Protein AF-A0A9P7JY51-F1 (afdb_monomer_lite)

Secondary structure (DSSP, 8-state):
------------------------------------------------------SHHHHHHHHHHHHHHHHHTT-S-SS-SSPPPPPPHHHHHHHHHH--S---TTS----TTS-TTT-HHHHHHHHHHHHHHHHHHHTTSSTT----TTTS-HHHHHHHHHHHHHHHHHHHHHHHHHHT-SSHHHHHHHHHHHHHH--

Sequence (199 aa):
MPAMIERIADEIRGITSTCSHKPQARKHRGAVEEDTEPDYEDDLTPSPRRKHPGKWGTMNHLHDFFHKYLRDKRLLNSKNSTLPQSPSSQMVQAFNRDNESPPRLDNIAIDWNDSLRRSPWNIEAINLLVVDFQANIKTGSYASVIFDEDMMNLDDLRELCIDKLRRTHQAHRNHSKIEGFANPQERENATCEFASRSS

pLDDT: mean 74.62, std 21.69, range [32.72, 98.31]

Radius of gyration: 29.94 Å; chains: 1; bounding box: 88×74×58 Å

Foldseek 3Di:
DDDDDDDDDDDDDDDDDDDDDDDDDDDDDDDDDDDDDDDDDPPPDPDPPPPDPPPVQLVVLLLVVLLVLCVVLVQADDPDLDGRDADDPVQLVCCVPPVPNAADSVNGHAHLVDDCVPRPRNVRSLLNSLVVSLVCVVVCVRVSHDDDCVCSPSVNSSVSSNVSSVVSSVSSVLVVVLVPDPDPVSSVVSVVVVVVVVD

Organism: NCBI:txid1912936

Structure (mmCIF, N/CA/C/O backbone):
data_AF-A0A9P7JY51-F1
#
_entry.id   AF-A0A9P7JY51-F1
#
loop_
_atom_site.group_PDB
_atom_site.id
_atom_site.type_symbol
_atom_site.label_atom_id
_atom_site.label_alt_id
_atom_site.label_comp_id
_atom_site.label_asym_id
_atom_site.label_entity_id
_atom_site.label_seq_id
_atom_site.pdbx_PDB_ins_code
_atom_site.Cartn_x
_atom_site.Cartn_y
_atom_site.Cartn_z
_atom_site.occupancy
_atom_site.B_iso_or_equiv
_atom_site.auth_seq_id
_atom_site.auth_comp_id
_atom_site.auth_asym_id
_atom_site.auth_atom_id
_atom_site.pdbx_PDB_model_num
ATOM 1 N N . MET A 1 1 ? -51.181 -14.459 26.219 1.00 34.28 1 MET A N 1
ATOM 2 C CA . MET A 1 1 ? -49.720 -14.334 26.415 1.00 34.28 1 MET A CA 1
ATOM 3 C C . MET A 1 1 ? -49.222 -13.215 25.508 1.00 34.28 1 MET A C 1
ATOM 5 O O . MET A 1 1 ? -49.705 -13.156 24.385 1.00 34.28 1 MET A O 1
ATOM 9 N N . PRO A 1 2 ? -48.414 -12.276 26.016 1.00 44.94 2 PRO A N 1
ATOM 10 C CA . PRO A 1 2 ? -48.619 -10.844 25.790 1.00 44.94 2 PRO A CA 1
ATOM 11 C C . PRO A 1 2 ? -47.482 -10.124 25.037 1.00 44.94 2 PRO A C 1
ATOM 13 O O . PRO A 1 2 ? -46.348 -10.578 25.057 1.00 44.94 2 PRO A O 1
ATOM 16 N N . ALA A 1 3 ? -47.854 -8.968 24.464 1.00 42.66 3 ALA A N 1
ATOM 17 C CA . ALA A 1 3 ? -47.175 -7.660 24.471 1.00 42.66 3 ALA A CA 1
ATOM 18 C C . ALA A 1 3 ? -45.711 -7.522 23.995 1.00 42.66 3 ALA A C 1
ATOM 20 O O . ALA A 1 3 ? -44.803 -8.106 24.570 1.00 42.66 3 ALA A O 1
ATOM 21 N N . MET A 1 4 ? -45.458 -6.588 23.067 1.00 45.94 4 MET A N 1
ATOM 22 C CA . MET A 1 4 ? -45.071 -5.187 23.361 1.00 45.94 4 MET A CA 1
ATOM 23 C C . MET A 1 4 ? -44.726 -4.457 22.036 1.00 45.94 4 MET A C 1
ATOM 25 O O . MET A 1 4 ? -43.906 -4.952 21.276 1.00 45.94 4 MET A O 1
ATOM 29 N N . ILE A 1 5 ? -45.509 -3.441 21.626 1.00 50.03 5 ILE A N 1
ATOM 30 C CA . ILE A 1 5 ? -45.181 -1.987 21.699 1.00 50.03 5 ILE A CA 1
ATOM 31 C C . ILE A 1 5 ? -44.079 -1.623 20.674 1.00 50.03 5 ILE A C 1
ATOM 33 O O . ILE A 1 5 ? -42.930 -1.989 20.861 1.00 50.03 5 ILE A O 1
ATOM 37 N N . GLU A 1 6 ? -44.361 -1.116 19.466 1.00 44.44 6 GLU A N 1
ATOM 38 C CA . GLU A 1 6 ? -44.896 0.209 19.071 1.00 44.44 6 GLU A CA 1
ATOM 39 C C . GLU A 1 6 ? -44.071 1.415 19.581 1.00 44.44 6 GLU A C 1
ATOM 41 O O . GLU A 1 6 ? -43.835 1.531 20.776 1.00 44.44 6 GLU A O 1
ATOM 46 N N . ARG A 1 7 ? -43.759 2.367 18.676 1.00 44.19 7 ARG A N 1
ATOM 47 C CA . ARG A 1 7 ? -43.140 3.700 18.909 1.00 44.19 7 ARG A CA 1
ATOM 48 C C . ARG A 1 7 ? -41.611 3.641 19.100 1.00 44.19 7 ARG A C 1
ATOM 50 O O . ARG A 1 7 ? -41.105 2.820 19.840 1.00 44.19 7 ARG A O 1
ATOM 57 N N . ILE A 1 8 ? -40.784 4.460 18.451 1.00 44.94 8 ILE A N 1
ATOM 58 C CA . ILE A 1 8 ? -40.791 5.927 18.429 1.00 44.94 8 ILE A CA 1
ATOM 59 C C . ILE A 1 8 ? -40.068 6.395 17.150 1.00 44.94 8 ILE A C 1
ATOM 61 O O . ILE A 1 8 ? -38.899 6.083 16.941 1.00 44.94 8 ILE A O 1
ATOM 65 N N . ALA A 1 9 ? -40.760 7.171 16.322 1.00 43.84 9 ALA A N 1
ATOM 66 C CA . ALA A 1 9 ? -40.166 8.081 15.351 1.00 43.84 9 ALA A CA 1
ATOM 67 C C . ALA A 1 9 ? -40.822 9.439 15.615 1.00 43.84 9 ALA A C 1
ATOM 69 O O . ALA A 1 9 ? -41.968 9.619 15.228 1.00 43.84 9 ALA A O 1
ATOM 70 N N . ASP A 1 10 ? -40.153 10.288 16.403 1.00 40.12 10 ASP A N 1
ATOM 71 C CA . ASP A 1 10 ? -40.311 11.752 16.486 1.00 40.12 10 ASP A CA 1
ATOM 72 C C . ASP A 1 10 ? -39.612 12.280 17.754 1.00 40.12 10 ASP A C 1
ATOM 74 O O . ASP A 1 10 ? -40.204 12.359 18.824 1.00 40.12 10 ASP A O 1
ATOM 78 N N . GLU A 1 11 ? -38.338 12.645 17.626 1.00 42.19 11 GLU A N 1
ATOM 79 C CA . GLU A 1 11 ? -37.614 13.578 18.505 1.00 42.19 11 GLU A CA 1
ATOM 80 C C . GLU A 1 11 ? -36.307 13.870 17.749 1.00 42.19 11 GLU A C 1
ATOM 82 O O . GLU A 1 11 ? -35.491 12.984 17.543 1.00 42.19 11 GLU A O 1
ATOM 87 N N . ILE A 1 12 ? -36.092 15.019 17.115 1.00 46.06 12 ILE A N 1
ATOM 88 C CA . ILE A 1 12 ? -35.739 16.277 17.763 1.00 46.06 12 ILE A CA 1
ATOM 89 C C . ILE A 1 12 ? -36.092 17.399 16.778 1.00 46.06 12 ILE A C 1
ATOM 91 O O . ILE A 1 12 ? -35.472 17.559 15.725 1.00 46.06 12 ILE A O 1
ATOM 95 N N . ARG A 1 13 ? -37.082 18.213 17.145 1.00 43.44 13 ARG A N 1
ATOM 96 C CA . ARG A 1 13 ? -37.280 19.545 16.581 1.00 43.44 13 ARG A CA 1
ATOM 97 C C . ARG A 1 13 ? -37.103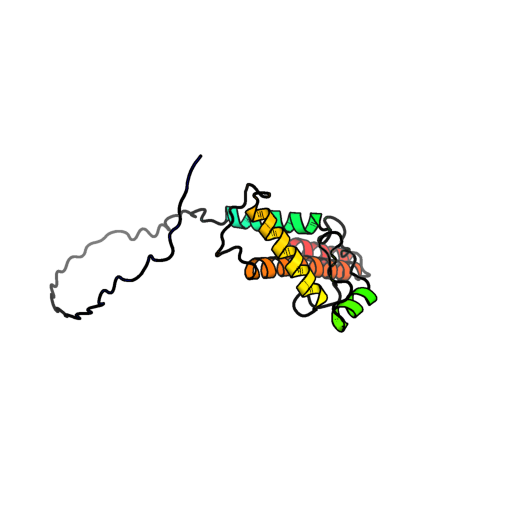 20.551 17.710 1.00 43.44 13 ARG A C 1
ATOM 99 O O . ARG A 1 13 ? -37.903 20.579 18.634 1.00 43.44 13 ARG A O 1
ATOM 106 N N . GLY A 1 14 ? -36.103 21.412 17.551 1.00 35.59 14 GLY A N 1
ATOM 107 C CA . GLY A 1 14 ? -36.098 22.757 18.116 1.00 35.59 14 GLY A CA 1
ATOM 108 C C . GLY A 1 14 ? -35.223 22.950 19.342 1.00 35.59 14 GLY A C 1
ATOM 109 O O . GLY A 1 14 ? -35.602 22.518 20.416 1.00 35.59 14 GLY A O 1
ATOM 110 N N . ILE A 1 15 ? -34.147 23.731 19.182 1.00 45.25 15 ILE A N 1
ATOM 111 C CA . ILE A 1 15 ? -33.974 24.986 19.931 1.00 45.25 15 ILE A CA 1
ATOM 112 C C . ILE A 1 15 ? -33.308 26.013 19.000 1.00 45.25 15 ILE A C 1
ATOM 114 O O . ILE A 1 15 ? -32.143 25.902 18.630 1.00 45.25 15 ILE A O 1
ATOM 118 N N . THR A 1 16 ? -34.076 27.023 18.610 1.00 42.97 16 THR A N 1
ATOM 119 C CA . THR A 1 16 ? -33.606 28.325 18.125 1.00 42.97 16 THR A CA 1
ATOM 120 C C . THR A 1 16 ? -32.986 29.114 19.281 1.00 42.97 16 THR A C 1
ATOM 122 O O . THR A 1 16 ? -33.645 29.227 20.312 1.00 42.97 16 THR A O 1
ATOM 125 N N . SER A 1 17 ? -31.815 29.746 19.125 1.00 43.12 17 SER A N 1
ATOM 126 C CA . SER A 1 17 ? -31.485 30.930 19.943 1.00 43.12 17 SER A CA 1
ATOM 127 C C . SER A 1 17 ? -30.364 31.801 19.354 1.00 43.12 17 SER A C 1
ATOM 129 O O . SER A 1 17 ? -29.189 31.457 19.359 1.00 43.12 17 SER A O 1
ATOM 131 N N . THR A 1 18 ? -30.803 32.935 18.813 1.00 38.41 18 THR A N 1
ATOM 132 C CA . THR A 1 18 ? -30.171 34.254 18.640 1.00 38.41 18 THR A CA 1
ATOM 133 C C . THR A 1 18 ? -28.6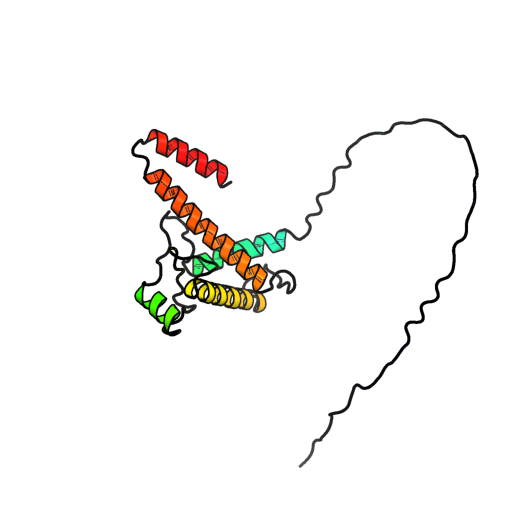95 34.459 19.039 1.00 38.41 18 THR A C 1
ATOM 135 O O . THR A 1 18 ? -28.373 34.588 20.220 1.00 38.41 18 THR A O 1
ATOM 138 N N . CYS A 1 19 ? -27.825 34.717 18.054 1.00 32.72 19 CYS A N 1
ATOM 139 C CA . CYS A 1 19 ? -26.582 35.469 18.261 1.00 32.72 19 CYS A CA 1
ATOM 140 C C . CYS A 1 19 ? -26.877 36.974 18.168 1.00 32.72 19 CYS A C 1
ATOM 142 O O . CYS A 1 19 ? -26.999 37.538 17.083 1.00 32.72 19 CYS A O 1
ATOM 144 N N . SER A 1 20 ? -27.004 37.619 19.326 1.00 36.41 20 SER A N 1
ATOM 145 C CA . SER A 1 20 ? -27.050 39.074 19.462 1.00 36.41 20 SER A CA 1
ATOM 146 C C . SER A 1 20 ? -25.628 39.581 19.720 1.00 36.41 20 SER A C 1
ATOM 148 O O . SER A 1 20 ? -25.120 39.479 20.835 1.00 36.41 20 SER A O 1
ATOM 150 N N . HIS A 1 21 ? -24.954 40.097 18.688 1.00 40.28 21 HIS A N 1
ATOM 151 C CA . HIS A 1 21 ? -23.692 40.822 18.845 1.00 40.28 21 HIS A CA 1
ATOM 152 C C . HIS A 1 21 ? -23.982 42.302 19.122 1.00 40.28 21 HIS A C 1
ATOM 154 O O . HIS A 1 21 ? -24.337 43.062 18.224 1.00 40.28 21 HIS A O 1
ATOM 160 N N . LYS A 1 22 ? -23.786 42.724 20.375 1.00 41.34 22 LYS A N 1
ATOM 161 C CA . LYS A 1 22 ? -23.515 44.125 20.725 1.00 41.34 22 LYS A CA 1
ATOM 162 C C . LYS A 1 22 ? -22.010 44.392 20.595 1.00 41.34 22 LYS A C 1
ATOM 164 O O . LYS A 1 22 ? -21.237 43.683 21.236 1.00 41.34 22 LYS A O 1
ATOM 169 N N . PRO A 1 23 ? -21.584 45.439 19.872 1.00 43.94 23 PRO A N 1
ATOM 170 C CA . PRO A 1 23 ? -20.254 46.012 20.007 1.00 43.94 23 PRO A CA 1
ATOM 171 C C . PRO A 1 23 ? -20.327 47.316 20.815 1.00 43.94 23 PRO A C 1
ATOM 173 O O . PRO A 1 23 ? -20.961 48.286 20.410 1.00 43.94 23 PRO A O 1
ATOM 176 N N . GLN A 1 24 ? -19.664 47.349 21.965 1.00 38.03 24 GLN A N 1
ATOM 177 C CA . GLN A 1 24 ? -19.346 48.562 22.725 1.00 38.03 24 GLN A CA 1
ATOM 178 C C . GLN A 1 24 ? -18.104 48.262 23.565 1.00 38.03 24 GLN A C 1
ATOM 180 O O . GLN A 1 24 ? -17.943 47.148 24.040 1.00 38.03 24 GLN A O 1
ATOM 185 N N . ALA A 1 25 ? -17.221 49.188 23.887 1.00 36.72 25 ALA A N 1
ATOM 186 C CA . ALA A 1 25 ? -16.809 50.438 23.284 1.00 36.72 25 ALA A CA 1
ATOM 187 C C . ALA A 1 25 ? -15.486 50.755 23.995 1.00 36.72 25 ALA A C 1
ATOM 189 O O . ALA A 1 25 ? -15.358 50.596 25.206 1.00 36.72 25 ALA A O 1
ATOM 190 N N . ARG A 1 26 ? -14.516 51.190 23.202 1.00 42.78 26 ARG A N 1
ATOM 191 C CA . ARG A 1 26 ? -13.336 51.993 23.533 1.00 42.78 26 ARG A CA 1
ATOM 192 C C . ARG A 1 26 ? -13.412 52.734 24.885 1.00 42.78 26 ARG A C 1
ATOM 194 O O . ARG A 1 26 ? -14.329 53.524 25.101 1.00 42.78 26 ARG A O 1
ATOM 201 N N . LYS A 1 27 ? -12.365 52.629 25.713 1.00 42.84 27 LYS A N 1
ATOM 202 C CA . LYS A 1 27 ? -12.014 53.700 26.658 1.00 42.84 27 LYS A CA 1
ATOM 203 C C . LYS A 1 27 ? -10.504 53.916 26.714 1.00 42.84 27 LYS A C 1
ATOM 205 O O . LYS A 1 27 ? -9.719 52.999 26.905 1.00 42.84 27 LYS A O 1
ATOM 210 N N . HIS A 1 28 ? -10.164 55.165 26.436 1.00 36.41 28 HIS A N 1
ATOM 211 C CA . HIS A 1 28 ? -8.846 55.769 26.393 1.00 36.41 28 HIS A CA 1
ATOM 212 C C . HIS A 1 28 ? -8.303 56.071 27.802 1.00 36.41 28 HIS A C 1
ATOM 214 O O . HIS A 1 28 ? -9.085 56.382 28.697 1.00 36.41 28 HIS A O 1
ATOM 220 N N . ARG A 1 29 ? -6.968 56.216 27.845 1.00 35.03 29 ARG A N 1
ATOM 221 C CA . ARG A 1 29 ? -6.188 57.232 28.585 1.00 35.03 29 ARG A CA 1
ATOM 222 C C . ARG A 1 29 ? -5.827 56.926 30.043 1.00 35.03 29 ARG A C 1
ATOM 224 O O . ARG A 1 29 ? -6.686 56.781 30.899 1.00 35.03 29 ARG A O 1
ATOM 231 N N . GLY A 1 30 ? -4.525 57.012 30.301 1.00 35.00 30 GLY A N 1
ATOM 232 C CA . GLY A 1 30 ? -3.930 57.174 31.623 1.00 35.00 30 GLY A CA 1
ATOM 233 C C . GLY A 1 30 ? -2.413 57.231 31.494 1.00 35.00 30 GLY A C 1
ATOM 234 O O . GLY A 1 30 ? -1.767 56.195 31.528 1.00 35.00 30 GLY A O 1
ATOM 235 N N . ALA A 1 31 ? -1.880 58.428 31.250 1.00 41.50 31 ALA A N 1
ATOM 236 C CA . ALA A 1 31 ? -0.459 58.720 31.381 1.00 41.50 31 ALA A CA 1
ATOM 237 C C . ALA A 1 31 ? -0.132 58.873 32.869 1.00 41.50 31 ALA A C 1
ATOM 239 O O . ALA A 1 31 ? -0.854 59.599 33.553 1.00 41.50 31 ALA A O 1
ATOM 240 N N . VAL A 1 32 ? 0.941 58.234 33.328 1.00 48.09 32 VAL A N 1
ATOM 241 C CA . VAL A 1 32 ? 1.702 58.634 34.516 1.00 48.09 32 VAL A CA 1
ATOM 242 C C . VAL A 1 32 ? 3.167 58.358 34.187 1.00 48.09 32 VAL A C 1
ATOM 244 O O . VAL A 1 32 ? 3.539 57.217 33.921 1.00 48.09 32 VAL A O 1
ATOM 247 N N . GLU A 1 33 ? 3.946 59.432 34.103 1.00 47.53 33 GLU A N 1
ATOM 248 C CA . GLU A 1 33 ? 5.402 59.401 34.206 1.00 47.53 33 GLU A CA 1
ATOM 249 C C . GLU A 1 33 ? 5.744 59.101 35.666 1.00 47.53 33 GLU A C 1
ATOM 251 O O . GLU A 1 33 ? 5.274 59.811 36.555 1.00 47.53 33 GLU A O 1
ATOM 256 N N . GLU A 1 34 ? 6.552 58.076 35.917 1.00 44.12 34 GLU A N 1
ATOM 257 C CA . GLU A 1 34 ? 7.307 57.983 37.161 1.00 44.12 34 GLU A CA 1
ATOM 258 C C . GLU A 1 34 ? 8.678 57.372 36.857 1.00 44.12 34 GLU A C 1
ATOM 260 O O . GLU A 1 34 ? 8.809 56.258 36.351 1.00 44.12 34 GLU A O 1
ATOM 265 N N . ASP A 1 35 ? 9.677 58.217 37.079 1.00 44.09 35 ASP A N 1
ATOM 266 C CA . ASP A 1 35 ? 11.112 58.008 36.995 1.00 44.09 35 ASP A CA 1
ATOM 267 C C . ASP A 1 35 ? 11.562 57.127 38.165 1.00 44.09 35 ASP A C 1
ATOM 269 O O . ASP A 1 35 ? 11.419 57.520 39.323 1.00 44.09 35 ASP A O 1
ATOM 273 N N . THR A 1 36 ? 12.059 55.920 37.888 1.00 50.88 36 THR A N 1
ATOM 274 C CA . THR A 1 36 ? 12.831 55.112 38.845 1.00 50.88 36 THR A CA 1
ATOM 275 C C . THR A 1 36 ? 13.677 54.089 38.077 1.00 50.88 36 THR A C 1
ATOM 277 O O . THR A 1 36 ? 13.211 52.999 37.753 1.00 50.88 36 THR A O 1
ATOM 280 N N . GLU A 1 37 ? 14.934 54.429 37.795 1.00 48.72 37 GLU A N 1
ATOM 281 C CA . GLU A 1 37 ? 16.016 53.433 37.782 1.00 48.72 37 GLU A CA 1
ATOM 282 C C . GLU A 1 37 ? 16.421 53.156 39.241 1.00 48.72 37 GLU A C 1
ATOM 284 O O . GLU A 1 37 ? 16.442 54.088 40.054 1.00 48.72 37 GLU A O 1
ATOM 289 N N . PRO A 1 38 ? 16.684 51.890 39.615 1.00 46.09 38 PRO A N 1
ATOM 290 C CA . PRO A 1 38 ? 18.017 51.328 39.366 1.00 46.09 38 PRO A CA 1
ATOM 291 C C . PRO A 1 38 ? 18.036 49.836 38.960 1.00 46.09 38 PRO A C 1
ATOM 293 O O . PRO A 1 38 ? 17.084 49.113 39.241 1.00 46.09 38 PRO A O 1
ATOM 296 N N . ASP A 1 39 ? 19.125 49.448 38.267 1.00 48.78 39 ASP A N 1
ATOM 297 C CA . ASP A 1 39 ? 20.065 48.324 38.544 1.00 48.78 39 ASP A CA 1
ATOM 298 C C . ASP A 1 39 ? 19.401 47.036 39.109 1.00 48.78 39 ASP A C 1
ATOM 300 O O . ASP A 1 39 ? 18.633 47.112 40.056 1.00 48.78 39 ASP A O 1
ATOM 304 N N . TYR A 1 40 ? 19.518 45.820 38.556 1.00 45.09 40 TYR A N 1
ATOM 305 C CA . TYR A 1 40 ? 20.690 44.933 38.571 1.00 45.09 40 TYR A CA 1
ATOM 306 C C . TYR A 1 40 ? 20.457 43.733 37.614 1.00 45.09 40 TYR A C 1
ATOM 308 O O . TYR A 1 40 ? 19.378 43.141 37.622 1.00 45.09 40 TYR A O 1
ATOM 316 N N . GLU A 1 41 ? 21.503 43.345 36.874 1.00 45.91 41 GLU A N 1
ATOM 317 C CA . GLU A 1 41 ? 21.814 41.981 36.386 1.00 45.91 41 GLU A CA 1
ATOM 318 C C . GLU A 1 41 ? 20.744 41.228 35.552 1.00 45.91 41 GLU A C 1
ATOM 320 O O . GLU A 1 41 ? 20.006 40.372 36.045 1.00 45.91 41 GLU A O 1
ATOM 325 N N . ASP A 1 42 ? 20.751 41.464 34.232 1.00 45.56 42 ASP A N 1
ATOM 326 C CA . ASP A 1 42 ? 20.203 40.546 33.218 1.00 45.56 42 ASP A CA 1
ATOM 327 C C . ASP A 1 42 ? 21.094 39.291 33.141 1.00 45.56 42 ASP A C 1
ATOM 329 O O . ASP A 1 42 ? 21.979 39.164 32.290 1.00 45.56 42 ASP A O 1
ATOM 333 N N . ASP A 1 43 ? 20.900 38.377 34.097 1.00 47.19 43 ASP A N 1
ATOM 334 C CA . ASP A 1 43 ? 21.467 37.031 34.068 1.00 47.19 43 ASP A CA 1
ATOM 335 C C . ASP A 1 43 ? 20.847 36.265 32.890 1.00 47.19 43 ASP A C 1
ATOM 337 O O . ASP A 1 43 ? 19.829 35.577 33.004 1.00 47.19 43 ASP A O 1
ATOM 341 N N . LEU A 1 44 ? 21.488 36.409 31.728 1.00 52.50 44 LEU A N 1
ATOM 342 C CA . LEU A 1 44 ? 21.288 35.623 30.515 1.00 52.50 44 LEU A CA 1
ATOM 343 C C . LEU A 1 44 ? 21.700 34.158 30.737 1.00 52.50 44 LEU A C 1
ATOM 345 O O . LEU A 1 44 ? 22.504 33.598 29.988 1.00 52.50 44 LEU A O 1
ATOM 349 N N . THR A 1 45 ? 21.126 33.490 31.735 1.00 57.44 45 THR A N 1
ATOM 350 C CA . THR A 1 45 ? 21.139 32.036 31.798 1.00 57.44 45 THR A CA 1
ATOM 351 C C . THR A 1 45 ? 20.027 31.512 30.888 1.00 57.44 45 THR A C 1
ATOM 353 O O . THR A 1 45 ? 18.840 31.753 31.128 1.00 57.44 45 THR A O 1
ATOM 356 N N . PRO A 1 46 ? 20.348 30.774 29.804 1.00 46.28 46 PRO A N 1
ATOM 357 C CA . PRO A 1 46 ? 19.326 30.118 29.011 1.00 46.28 46 PRO A CA 1
ATOM 358 C C . PRO A 1 46 ? 18.663 29.088 29.916 1.00 46.28 46 PRO A C 1
ATOM 360 O O . PRO A 1 46 ? 19.245 28.042 30.213 1.00 46.28 46 PRO A O 1
ATOM 363 N N . SER A 1 47 ? 17.446 29.391 30.370 1.00 49.59 47 SER A N 1
ATOM 364 C CA . SER A 1 47 ? 16.621 28.429 31.087 1.00 49.59 47 SER A CA 1
ATOM 365 C C . SER A 1 47 ? 16.620 27.128 30.277 1.00 49.59 47 SER A C 1
ATOM 367 O O . SER A 1 47 ? 16.277 27.165 29.085 1.00 49.59 47 SER A O 1
ATOM 369 N N . PRO A 1 48 ? 17.056 25.987 30.848 1.00 53.75 48 PRO A N 1
ATOM 370 C CA . PRO A 1 48 ? 17.076 24.737 30.120 1.00 53.75 48 PRO A CA 1
ATOM 371 C C . PRO A 1 48 ? 15.630 24.418 29.773 1.00 53.75 48 PRO A C 1
ATOM 373 O O . PRO A 1 48 ? 14.847 24.004 30.629 1.00 53.75 48 PRO A O 1
ATOM 376 N N . ARG A 1 49 ? 15.267 24.665 28.506 1.00 55.06 49 ARG A N 1
ATOM 377 C CA . ARG A 1 49 ? 13.966 24.315 27.944 1.00 55.06 49 ARG A CA 1
ATOM 378 C C . ARG A 1 49 ? 13.763 22.846 28.258 1.00 55.06 49 ARG A C 1
ATOM 380 O O . ARG A 1 49 ? 14.380 21.982 27.633 1.00 55.06 49 ARG A O 1
ATOM 387 N N . ARG A 1 50 ? 12.926 22.567 29.258 1.00 53.09 50 ARG A N 1
ATOM 388 C CA . ARG A 1 50 ? 12.451 21.222 29.545 1.00 53.09 50 ARG A CA 1
ATOM 389 C C . ARG A 1 50 ? 11.840 20.736 28.241 1.00 53.09 50 ARG A C 1
ATOM 391 O O . ARG A 1 50 ? 10.796 21.229 27.820 1.00 53.09 50 ARG A O 1
ATOM 398 N N . LYS A 1 51 ? 12.541 19.828 27.557 1.00 51.88 51 LYS A N 1
ATOM 399 C CA . LYS A 1 51 ? 11.986 19.084 26.433 1.00 51.88 51 LYS A CA 1
ATOM 400 C C . LYS A 1 51 ? 10.830 18.295 27.022 1.00 51.88 51 LYS A C 1
ATOM 402 O O . LYS A 1 51 ? 11.037 17.237 27.607 1.00 51.88 51 LYS A O 1
ATOM 407 N N . HIS A 1 52 ? 9.627 18.849 26.945 1.00 50.34 52 HIS A N 1
ATOM 408 C CA . HIS A 1 52 ? 8.433 18.067 27.181 1.00 50.34 52 HIS A CA 1
ATOM 409 C C . HIS A 1 52 ? 8.494 16.902 26.187 1.00 50.34 52 HIS A C 1
ATOM 411 O O . HIS A 1 52 ? 8.630 17.159 24.986 1.00 50.34 52 HIS A O 1
ATOM 417 N N . PRO A 1 53 ? 8.437 15.641 26.642 1.00 47.59 53 PRO A N 1
ATOM 418 C CA . PRO A 1 53 ? 8.307 14.498 25.755 1.00 47.59 53 PRO A CA 1
ATOM 419 C C . PRO A 1 53 ? 6.866 14.501 25.233 1.00 47.59 53 PRO A C 1
ATOM 421 O O . PRO A 1 53 ? 6.026 13.705 25.637 1.00 47.59 53 PRO A O 1
ATOM 424 N N . GLY A 1 54 ? 6.520 15.489 24.413 1.00 47.22 54 GLY A N 1
ATOM 425 C CA . GLY A 1 54 ? 5.202 15.572 23.804 1.00 47.22 54 GLY A CA 1
ATOM 426 C C . GLY A 1 54 ? 5.086 14.452 22.789 1.00 47.22 54 GLY A C 1
ATOM 427 O O . GLY A 1 54 ? 5.991 14.353 21.982 1.00 47.22 54 GLY A O 1
ATOM 428 N N . LYS A 1 55 ? 4.025 13.633 22.863 1.00 54.94 55 LYS A N 1
ATOM 429 C CA . LYS A 1 55 ? 3.366 12.787 21.830 1.00 54.94 55 LYS A CA 1
ATOM 430 C C . LYS A 1 55 ? 4.196 11.981 20.797 1.00 54.94 55 LYS A C 1
ATOM 432 O O . LYS A 1 55 ? 3.622 11.186 20.063 1.00 54.94 55 LYS A O 1
ATOM 437 N N . TRP A 1 56 ? 5.516 12.109 20.742 1.00 48.03 56 TRP A N 1
ATOM 438 C CA . TRP A 1 56 ? 6.389 11.514 19.733 1.00 48.03 56 TRP A CA 1
ATOM 439 C C . TRP A 1 56 ? 6.523 10.003 19.931 1.00 48.03 56 TRP A C 1
ATOM 441 O O . TRP A 1 56 ? 6.709 9.277 18.961 1.00 48.03 56 TRP A O 1
ATOM 451 N N . GLY A 1 57 ? 6.367 9.510 21.167 1.00 59.06 57 GLY A N 1
ATOM 452 C CA . GLY A 1 57 ? 6.428 8.077 21.470 1.00 59.06 57 GLY A CA 1
ATOM 453 C C . GLY A 1 57 ? 5.379 7.264 20.706 1.00 59.06 57 GLY A C 1
ATOM 454 O O . GLY A 1 57 ? 5.714 6.259 20.085 1.00 59.06 57 GLY A O 1
ATOM 455 N N . THR A 1 58 ? 4.132 7.738 20.664 1.00 61.50 58 THR A N 1
ATOM 456 C CA . THR A 1 58 ? 3.041 7.058 19.946 1.00 61.50 58 THR A CA 1
ATOM 457 C C . THR A 1 58 ? 3.287 7.038 18.437 1.00 61.50 58 THR A C 1
ATOM 459 O O . THR A 1 58 ? 3.035 6.031 17.775 1.00 61.50 58 THR A O 1
ATOM 462 N N . MET A 1 59 ? 3.843 8.126 17.894 1.00 69.19 59 MET A N 1
ATOM 463 C CA . MET A 1 59 ? 4.166 8.221 16.470 1.00 69.19 59 MET A CA 1
ATOM 464 C C . MET A 1 59 ? 5.326 7.295 16.080 1.00 69.19 59 MET A C 1
ATOM 466 O O . MET A 1 59 ? 5.260 6.627 15.049 1.00 69.19 59 MET A O 1
ATOM 470 N N . ASN A 1 60 ? 6.348 7.176 16.932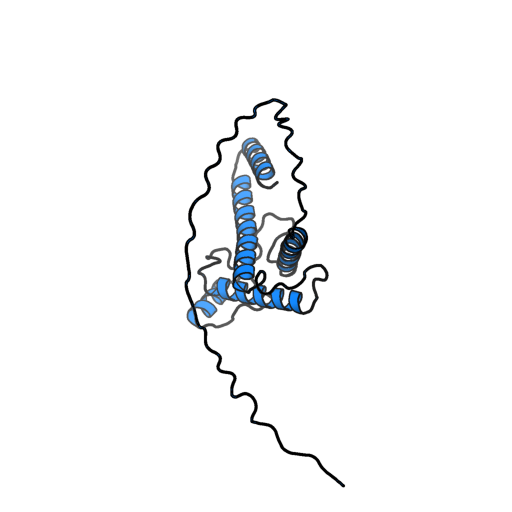 1.00 73.31 60 ASN A N 1
ATOM 471 C CA . ASN A 1 60 ? 7.448 6.236 16.711 1.00 73.31 60 ASN A CA 1
ATOM 472 C C . ASN A 1 60 ? 6.929 4.791 16.621 1.00 73.31 60 ASN A C 1
ATOM 474 O O . ASN A 1 60 ? 7.258 4.076 15.675 1.00 73.31 60 ASN A O 1
ATOM 478 N N . HIS A 1 61 ? 6.022 4.395 17.520 1.00 86.81 61 HIS A N 1
ATOM 479 C CA . HIS A 1 61 ? 5.431 3.058 17.482 1.00 86.81 61 HIS A CA 1
ATOM 480 C C . HIS A 1 61 ? 4.596 2.805 16.223 1.00 86.81 61 HIS A C 1
ATOM 482 O O . HIS A 1 61 ? 4.730 1.739 15.624 1.00 86.81 61 HIS A O 1
ATOM 488 N N . LEU A 1 62 ? 3.792 3.772 15.761 1.00 90.94 62 LEU A N 1
ATOM 489 C CA . LEU A 1 62 ? 3.056 3.644 14.495 1.00 90.94 62 LEU A CA 1
ATOM 490 C C . LEU A 1 62 ? 4.005 3.330 13.329 1.00 90.94 62 LEU A C 1
ATOM 492 O O . LEU A 1 62 ? 3.754 2.420 12.534 1.00 90.94 62 LEU A O 1
ATOM 496 N N . HIS A 1 63 ? 5.118 4.061 13.239 1.00 91.56 63 HIS A N 1
ATOM 497 C CA . HIS A 1 63 ? 6.112 3.841 12.196 1.00 91.56 63 HIS A CA 1
ATOM 498 C C . HIS A 1 63 ? 6.724 2.440 12.273 1.00 91.56 63 HIS A C 1
ATOM 500 O O . HIS A 1 63 ? 6.868 1.798 11.224 1.00 91.56 63 HIS A O 1
ATOM 506 N N . ASP A 1 64 ? 7.061 1.977 13.472 1.00 91.31 64 ASP A N 1
ATOM 507 C CA . ASP A 1 64 ? 7.661 0.664 13.698 1.00 91.31 64 ASP A CA 1
A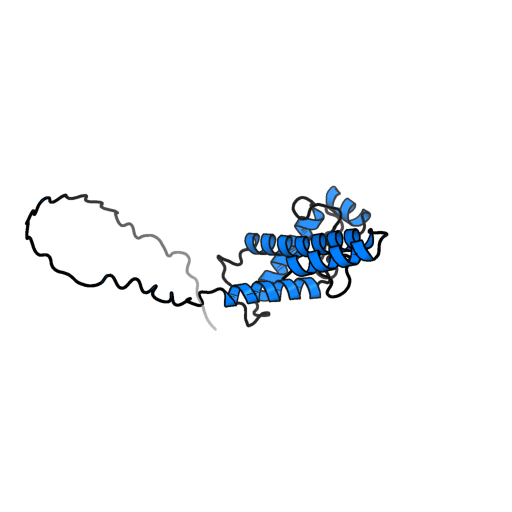TOM 508 C C . ASP A 1 64 ? 6.689 -0.465 13.354 1.00 91.31 64 ASP A C 1
ATOM 510 O O . ASP A 1 64 ? 7.047 -1.384 12.614 1.00 91.31 64 ASP A O 1
ATOM 514 N N . PHE A 1 65 ? 5.436 -0.373 13.809 1.00 92.81 65 PHE A N 1
ATOM 515 C CA . PHE A 1 65 ? 4.419 -1.380 13.516 1.00 92.81 65 PHE A CA 1
ATOM 516 C C . PHE A 1 65 ? 4.053 -1.420 12.044 1.00 92.81 65 PHE A C 1
ATOM 518 O O . PHE A 1 65 ? 3.934 -2.511 11.494 1.00 92.81 65 PHE A O 1
ATOM 525 N N . PHE A 1 66 ? 3.947 -0.274 11.373 1.00 94.31 66 PHE A N 1
ATOM 526 C CA . PHE A 1 66 ? 3.667 -0.279 9.941 1.00 94.31 66 PHE A CA 1
ATOM 527 C C . PHE A 1 66 ? 4.860 -0.831 9.150 1.00 94.31 66 PHE A C 1
ATOM 529 O O . PHE A 1 66 ? 4.711 -1.602 8.205 1.00 94.31 66 PHE A O 1
ATOM 536 N N . HIS A 1 67 ? 6.084 -0.502 9.562 1.00 93.19 67 HIS A N 1
ATOM 537 C CA . HIS A 1 67 ? 7.267 -1.084 8.941 1.00 93.19 67 HIS A CA 1
ATOM 538 C C . HIS A 1 67 ? 7.321 -2.608 9.152 1.00 93.19 67 HIS A C 1
ATOM 540 O O . HIS A 1 67 ? 7.599 -3.346 8.208 1.00 93.19 67 HIS A O 1
ATOM 546 N N . LYS A 1 68 ? 6.998 -3.095 10.355 1.00 93.19 68 LYS A N 1
ATOM 547 C CA . LYS A 1 68 ? 6.865 -4.528 10.637 1.00 93.19 68 LYS A CA 1
ATOM 548 C C . LYS A 1 68 ? 5.771 -5.167 9.776 1.00 93.19 68 LYS A C 1
ATOM 550 O O . LYS A 1 68 ? 6.042 -6.158 9.113 1.00 93.19 68 LYS A O 1
ATOM 555 N N . TYR A 1 69 ? 4.592 -4.558 9.710 1.00 95.44 69 TYR A N 1
ATOM 556 C CA . TYR A 1 69 ? 3.471 -5.021 8.894 1.00 95.44 69 TYR A CA 1
ATOM 557 C C . TYR A 1 69 ? 3.867 -5.206 7.421 1.00 95.44 69 TYR A C 1
ATOM 559 O O . TYR A 1 69 ? 3.622 -6.258 6.836 1.00 95.44 69 TYR A O 1
ATOM 567 N N . LEU A 1 70 ? 4.562 -4.231 6.827 1.00 94.94 70 LEU A N 1
ATOM 568 C CA . LEU A 1 70 ? 5.016 -4.336 5.438 1.00 94.94 70 LEU A CA 1
ATOM 569 C C . LEU A 1 70 ? 6.108 -5.407 5.245 1.00 94.94 70 LEU A C 1
ATOM 571 O O . LEU A 1 70 ? 6.151 -6.041 4.190 1.00 94.94 70 LEU A O 1
ATOM 575 N N . ARG A 1 71 ? 6.973 -5.653 6.244 1.00 92.38 71 ARG A N 1
ATOM 576 C CA . ARG A 1 71 ? 7.891 -6.811 6.220 1.00 92.38 71 ARG A CA 1
ATOM 577 C C . ARG A 1 71 ? 7.129 -8.131 6.278 1.00 92.38 71 ARG A C 1
ATOM 579 O O . ARG A 1 71 ? 7.469 -9.044 5.532 1.00 92.38 71 ARG A O 1
ATOM 586 N N . ASP A 1 72 ? 6.106 -8.226 7.123 1.00 92.94 72 ASP A N 1
ATOM 587 C CA . ASP A 1 72 ? 5.290 -9.434 7.279 1.00 92.94 72 ASP A CA 1
ATOM 588 C C . ASP A 1 72 ? 4.528 -9.749 5.976 1.00 92.94 72 ASP A C 1
ATOM 590 O O . ASP A 1 72 ? 4.436 -10.907 5.569 1.00 92.94 72 ASP A O 1
ATOM 594 N N . LYS A 1 73 ? 4.101 -8.711 5.241 1.00 93.56 73 LYS A N 1
ATOM 595 C CA . LYS A 1 73 ? 3.570 -8.805 3.867 1.00 93.56 73 LYS A CA 1
ATOM 596 C C . LYS A 1 73 ? 4.637 -9.058 2.789 1.00 93.56 73 LYS A C 1
ATOM 598 O O . LYS A 1 73 ? 4.308 -9.095 1.610 1.00 93.56 73 LYS A O 1
ATOM 603 N N . ARG A 1 74 ? 5.910 -9.238 3.165 1.00 91.31 74 ARG A N 1
ATOM 604 C CA . ARG A 1 74 ? 7.065 -9.458 2.268 1.00 91.31 74 ARG A CA 1
ATOM 605 C C . ARG A 1 74 ? 7.325 -8.317 1.277 1.00 91.31 74 ARG A C 1
ATOM 607 O O . ARG A 1 74 ? 7.959 -8.528 0.250 1.00 91.31 74 ARG A O 1
ATOM 614 N N . LEU A 1 75 ? 6.885 -7.101 1.599 1.00 91.81 75 LEU A N 1
ATOM 615 C CA . LEU A 1 75 ? 7.077 -5.902 0.773 1.00 91.81 75 LEU A CA 1
ATOM 616 C C . LEU A 1 75 ? 8.325 -5.098 1.150 1.00 91.81 75 LEU A C 1
ATOM 618 O O . LEU A 1 75 ? 8.692 -4.156 0.450 1.00 91.81 75 LEU A O 1
ATOM 622 N N . LEU A 1 76 ? 8.990 -5.459 2.248 1.00 89.56 76 LEU A N 1
ATOM 623 C CA . LEU A 1 76 ? 10.271 -4.888 2.655 1.00 89.56 76 LEU A CA 1
ATOM 624 C C . LEU A 1 76 ? 11.258 -6.026 2.918 1.00 89.56 76 LEU A C 1
ATOM 626 O O . LEU A 1 76 ? 10.968 -6.933 3.700 1.00 89.56 76 LEU A O 1
ATOM 630 N N . ASN A 1 77 ? 12.439 -5.958 2.306 1.00 78.75 77 ASN A N 1
ATOM 631 C CA . ASN A 1 77 ? 13.498 -6.928 2.561 1.00 78.75 77 ASN A CA 1
ATOM 632 C C . ASN A 1 77 ? 14.296 -6.553 3.810 1.00 78.75 77 ASN A C 1
ATOM 634 O O . ASN A 1 77 ? 14.656 -5.398 4.020 1.00 78.75 77 ASN A O 1
ATOM 638 N N . SER A 1 78 ? 14.571 -7.551 4.652 1.00 62.44 78 SER A N 1
ATOM 639 C CA . SER A 1 78 ? 15.236 -7.334 5.941 1.00 62.44 78 SER A CA 1
ATOM 640 C C . SER A 1 78 ? 16.763 -7.407 5.871 1.00 62.44 78 SER A C 1
ATOM 642 O O . SER A 1 78 ? 17.407 -6.971 6.822 1.00 62.44 78 SER A O 1
ATOM 644 N N . LYS A 1 79 ? 17.342 -8.037 4.838 1.00 62.41 79 LYS A N 1
ATOM 645 C CA . LYS A 1 79 ? 18.767 -8.432 4.843 1.00 62.41 79 LYS A CA 1
ATOM 646 C C . LYS A 1 79 ? 19.458 -8.425 3.476 1.00 62.41 79 LYS A C 1
ATOM 648 O O . LYS A 1 79 ? 20.679 -8.491 3.422 1.00 62.41 79 LYS A O 1
ATOM 653 N N . ASN A 1 80 ? 18.700 -8.350 2.385 1.00 56.38 80 ASN A N 1
ATOM 654 C CA . ASN A 1 80 ? 19.215 -8.588 1.044 1.00 56.38 80 ASN A CA 1
ATOM 655 C C . ASN A 1 80 ? 18.831 -7.372 0.214 1.00 56.38 80 ASN A C 1
ATOM 657 O O . ASN A 1 80 ? 17.653 -7.018 0.166 1.00 56.38 80 ASN A O 1
ATOM 661 N N . SER A 1 81 ? 19.804 -6.747 -0.436 1.00 63.53 81 SER A N 1
ATOM 662 C CA . SER A 1 81 ? 19.630 -5.546 -1.254 1.00 63.53 81 SER A CA 1
ATOM 663 C C . SER A 1 81 ? 18.801 -5.762 -2.522 1.00 63.53 81 SER A C 1
ATOM 665 O O . SER A 1 81 ? 18.875 -4.936 -3.418 1.00 63.53 81 SER A O 1
ATOM 667 N N . THR A 1 82 ? 18.045 -6.857 -2.623 1.00 79.69 82 THR A N 1
ATOM 668 C CA . THR A 1 82 ? 17.129 -7.165 -3.722 1.00 79.69 82 THR A CA 1
ATOM 669 C C . THR A 1 82 ? 15.752 -6.568 -3.446 1.00 79.69 82 THR A C 1
ATOM 671 O O . THR A 1 82 ? 15.380 -6.348 -2.294 1.00 79.69 82 THR A O 1
ATOM 674 N N . LEU A 1 83 ? 14.986 -6.260 -4.492 1.00 84.25 83 LEU A N 1
ATOM 675 C CA . LEU A 1 83 ? 13.588 -5.867 -4.328 1.00 84.25 83 LEU A CA 1
ATOM 676 C C . LEU A 1 83 ? 12.716 -7.104 -4.100 1.00 84.25 83 LEU A C 1
ATOM 678 O O . LEU A 1 83 ? 13.037 -8.183 -4.609 1.00 84.25 83 LEU A O 1
ATOM 682 N N . PRO A 1 84 ? 11.604 -6.967 -3.363 1.00 89.12 84 PRO A N 1
ATOM 683 C CA . PRO A 1 84 ? 10.538 -7.955 -3.398 1.00 89.12 84 PRO A CA 1
ATOM 684 C C . PRO A 1 84 ? 10.061 -8.209 -4.826 1.00 89.12 84 PRO A C 1
ATOM 686 O O . PRO A 1 84 ? 10.155 -7.340 -5.692 1.00 89.12 84 PRO A O 1
ATOM 689 N N . GLN A 1 85 ? 9.513 -9.394 -5.065 1.00 91.06 85 GLN A N 1
ATOM 690 C CA . GLN A 1 85 ? 9.030 -9.770 -6.386 1.00 91.06 85 GLN A CA 1
ATOM 691 C C . GLN A 1 85 ? 7.872 -8.860 -6.836 1.00 91.06 85 GLN A C 1
ATOM 693 O O . GLN A 1 85 ? 6.880 -8.716 -6.122 1.00 91.06 85 GLN A O 1
ATOM 698 N N . SER A 1 86 ? 8.003 -8.274 -8.029 1.00 94.19 86 SER A N 1
ATOM 699 C CA . SER A 1 86 ? 6.914 -7.559 -8.705 1.00 94.19 86 SER A CA 1
ATOM 700 C C . SER A 1 86 ? 5.826 -8.526 -9.198 1.00 94.19 86 SER A C 1
ATOM 702 O O . SER A 1 86 ? 6.126 -9.690 -9.489 1.00 94.19 86 SER A O 1
ATOM 704 N N . PRO A 1 87 ? 4.576 -8.057 -9.369 1.00 95.12 87 PRO A N 1
ATOM 705 C CA . PRO A 1 87 ? 3.561 -8.801 -10.113 1.00 95.12 87 PRO A CA 1
ATOM 706 C C . PRO A 1 87 ? 4.006 -9.056 -11.563 1.00 95.12 87 PRO A C 1
ATOM 708 O O . PRO A 1 87 ? 4.875 -8.365 -12.103 1.00 95.12 87 PRO A O 1
ATOM 711 N N . SER A 1 88 ? 3.395 -10.044 -12.220 1.00 95.56 88 SER A N 1
ATOM 712 C CA . SER A 1 88 ? 3.640 -10.272 -13.646 1.00 95.56 88 SER A CA 1
ATOM 713 C C . SER A 1 88 ? 3.027 -9.147 -14.485 1.00 95.56 88 SER A C 1
ATOM 715 O O . SER A 1 88 ? 1.947 -8.639 -14.175 1.00 95.56 88 SER A O 1
ATOM 717 N N . SER A 1 89 ? 3.675 -8.788 -15.597 1.00 95.06 89 SER A N 1
ATOM 718 C CA . SER A 1 89 ? 3.159 -7.747 -16.496 1.00 95.06 89 SER A CA 1
ATOM 719 C C . SER A 1 89 ? 1.769 -8.081 -17.042 1.00 95.06 89 SER A C 1
ATOM 721 O O . SER A 1 89 ? 0.963 -7.179 -17.235 1.00 95.06 89 SER A O 1
ATOM 723 N N . GLN A 1 90 ? 1.460 -9.368 -17.241 1.00 96.12 90 GLN A N 1
ATOM 724 C CA . GLN A 1 90 ? 0.140 -9.813 -17.686 1.00 96.12 90 GLN A CA 1
ATOM 725 C C . GLN A 1 90 ? -0.953 -9.483 -16.660 1.00 96.12 90 GLN A C 1
ATOM 727 O O . GLN A 1 90 ? -2.011 -8.999 -17.048 1.00 96.12 90 GLN A O 1
ATOM 732 N N . MET A 1 91 ? -0.697 -9.703 -15.365 1.00 95.31 91 MET A N 1
ATOM 733 C CA . MET A 1 91 ? -1.660 -9.378 -14.305 1.00 95.31 91 MET A CA 1
ATOM 734 C C . MET A 1 91 ? -1.885 -7.871 -14.198 1.00 95.31 91 MET A C 1
ATOM 736 O O . MET A 1 91 ? -3.028 -7.425 -14.161 1.00 95.31 91 MET A O 1
ATOM 740 N N . VAL A 1 92 ? -0.803 -7.086 -14.223 1.00 96.56 92 VAL A N 1
ATOM 741 C CA . VAL A 1 92 ? -0.888 -5.619 -14.180 1.00 96.56 92 VAL A CA 1
ATOM 742 C C . VAL A 1 92 ? -1.670 -5.084 -15.382 1.00 96.56 92 VAL A C 1
ATOM 744 O O . VAL A 1 92 ? -2.522 -4.216 -15.226 1.00 96.56 92 VAL A O 1
ATOM 747 N N . GLN A 1 93 ? -1.431 -5.617 -16.583 1.00 96.06 93 GLN A N 1
ATOM 748 C CA . GLN A 1 93 ? -2.150 -5.209 -17.793 1.00 96.06 93 GLN A CA 1
ATOM 749 C C . GLN A 1 93 ? -3.632 -5.600 -17.767 1.00 96.06 93 GLN A C 1
ATOM 751 O O . GLN A 1 93 ? -4.466 -4.784 -18.154 1.00 96.06 93 GLN A O 1
ATOM 756 N N . ALA A 1 94 ? -3.961 -6.813 -17.311 1.00 96.06 94 ALA A N 1
ATOM 757 C CA . ALA A 1 94 ? -5.345 -7.269 -17.184 1.00 96.06 94 ALA A CA 1
ATOM 758 C C . ALA A 1 94 ? -6.136 -6.385 -16.206 1.00 96.06 94 ALA A C 1
ATOM 760 O O . ALA A 1 94 ? -7.237 -5.936 -16.524 1.00 96.06 94 ALA A O 1
ATOM 761 N N . PHE A 1 95 ? -5.528 -6.039 -15.069 1.00 97.19 95 PHE A N 1
ATOM 762 C CA . PHE A 1 95 ? -6.130 -5.117 -14.113 1.00 97.19 95 PHE A CA 1
ATOM 763 C C . PHE A 1 95 ? -6.280 -3.708 -14.695 1.00 97.19 95 PHE A C 1
ATOM 765 O O . PHE A 1 95 ? -7.368 -3.144 -14.684 1.00 97.19 95 PHE A O 1
ATOM 772 N N . ASN A 1 96 ? -5.214 -3.145 -15.265 1.00 95.69 96 ASN A N 1
ATOM 773 C CA . ASN A 1 96 ? -5.241 -1.771 -15.764 1.00 95.69 96 ASN A CA 1
ATOM 774 C C . ASN A 1 96 ? -6.231 -1.564 -16.923 1.00 95.69 96 ASN A C 1
ATOM 776 O O . ASN A 1 96 ? -6.710 -0.446 -17.107 1.00 95.69 96 ASN A O 1
ATOM 780 N N . ARG A 1 97 ? -6.504 -2.601 -17.729 1.00 95.19 97 ARG A N 1
ATOM 781 C CA . ARG A 1 97 ? -7.421 -2.515 -18.875 1.00 95.19 97 ARG A CA 1
ATOM 782 C C . ARG A 1 97 ? -8.863 -2.842 -18.496 1.00 95.19 97 ARG A C 1
ATOM 784 O O . ARG A 1 97 ? -9.760 -2.093 -18.865 1.00 95.19 97 ARG A O 1
ATOM 791 N N . ASP A 1 98 ? -9.060 -3.936 -17.763 1.00 95.31 98 ASP A N 1
ATOM 792 C CA . ASP A 1 98 ? -10.375 -4.560 -17.582 1.00 95.31 98 ASP A CA 1
ATOM 793 C C . ASP A 1 98 ? -10.775 -4.697 -16.094 1.00 95.31 98 ASP A C 1
ATOM 795 O O . ASP A 1 98 ? -11.831 -5.243 -15.785 1.00 95.31 98 ASP A O 1
ATOM 799 N N . ASN A 1 99 ? -9.954 -4.204 -15.153 1.00 93.50 99 ASN A N 1
ATOM 800 C CA . ASN A 1 99 ? -10.049 -4.466 -13.704 1.00 93.50 99 ASN A CA 1
ATOM 801 C C . ASN A 1 99 ? -10.049 -5.964 -13.346 1.00 93.50 99 ASN A C 1
ATOM 803 O O . ASN A 1 99 ? -10.512 -6.372 -12.278 1.00 93.50 99 ASN A O 1
ATOM 807 N N . GLU A 1 100 ? -9.508 -6.802 -14.229 1.00 94.62 100 GLU A N 1
ATOM 808 C CA . GLU A 1 100 ? -9.383 -8.233 -13.992 1.00 94.62 100 GLU A CA 1
ATOM 809 C C . GLU A 1 100 ? -8.206 -8.543 -13.065 1.00 94.62 100 GLU A C 1
ATOM 811 O O . GLU A 1 100 ? -7.159 -7.907 -13.121 1.00 94.62 100 GLU A O 1
ATOM 816 N N . SER A 1 101 ? -8.351 -9.587 -12.245 1.00 91.06 101 SER A N 1
ATOM 817 C CA . SER A 1 101 ? -7.288 -10.065 -11.345 1.00 91.06 101 SER A CA 1
ATOM 818 C C . SER A 1 101 ? -6.675 -8.965 -10.453 1.00 91.06 101 SER A C 1
ATOM 820 O O . SER A 1 101 ? -5.453 -8.796 -10.460 1.00 91.06 101 SER A O 1
ATOM 822 N N . PRO A 1 102 ? -7.490 -8.223 -9.674 1.00 94.75 102 PRO A N 1
ATOM 823 C CA . PRO A 1 102 ? -6.987 -7.163 -8.806 1.00 94.75 102 PRO A CA 1
ATOM 824 C C . PRO A 1 102 ? -5.993 -7.705 -7.769 1.00 94.75 102 PRO A C 1
ATOM 826 O O . PRO A 1 102 ? -6.054 -8.895 -7.421 1.00 94.75 102 PRO A O 1
ATOM 829 N N . PRO A 1 103 ? -5.099 -6.849 -7.239 1.00 95.81 103 PRO A N 1
ATOM 830 C CA . PRO A 1 103 ? -4.223 -7.232 -6.141 1.00 95.81 103 PRO A CA 1
ATOM 831 C C . PRO A 1 103 ? -5.048 -7.716 -4.942 1.00 95.81 103 PRO A C 1
ATOM 833 O O . PRO A 1 103 ? -6.163 -7.256 -4.697 1.00 95.81 103 PRO A O 1
ATOM 836 N N . ARG A 1 104 ? -4.502 -8.668 -4.184 1.00 95.38 104 ARG A N 1
ATOM 837 C CA . ARG A 1 104 ? -5.161 -9.257 -3.013 1.00 95.38 104 ARG A CA 1
ATOM 838 C C . ARG A 1 104 ? -4.221 -9.257 -1.820 1.00 95.38 104 ARG A C 1
ATOM 840 O O . ARG A 1 104 ? -3.015 -9.376 -1.984 1.00 95.38 104 ARG A O 1
ATOM 847 N N . LEU A 1 105 ? -4.769 -9.123 -0.613 1.00 94.38 105 LEU A N 1
ATOM 848 C CA . LEU A 1 105 ? -3.993 -8.974 0.627 1.00 94.38 105 LEU A CA 1
ATOM 849 C C . LEU A 1 105 ? -3.152 -10.196 1.026 1.00 94.38 105 LEU A C 1
ATOM 851 O O . LEU A 1 105 ? -2.226 -10.046 1.829 1.00 94.38 105 LEU A O 1
ATOM 855 N N . ASP A 1 106 ? -3.498 -11.382 0.531 1.00 92.12 106 ASP A N 1
ATOM 856 C CA . ASP A 1 106 ? -2.826 -12.658 0.791 1.00 92.12 106 ASP A CA 1
ATOM 857 C C . ASP A 1 106 ? -1.519 -12.802 0.002 1.00 92.12 106 ASP A C 1
ATOM 859 O O . ASP A 1 106 ? -0.544 -13.347 0.521 1.00 92.12 106 ASP A O 1
ATOM 863 N N . ASN A 1 107 ? -1.475 -12.278 -1.225 1.00 89.69 107 ASN A N 1
ATOM 864 C CA . ASN A 1 107 ? -0.324 -12.367 -2.125 1.00 89.69 107 ASN A CA 1
ATOM 865 C C . ASN A 1 107 ? 0.040 -11.022 -2.774 1.00 89.69 107 ASN A C 1
ATOM 867 O O . ASN A 1 107 ? 0.475 -10.966 -3.926 1.00 89.69 107 ASN A O 1
ATOM 871 N N . ILE A 1 108 ? -0.139 -9.938 -2.024 1.00 95.75 108 ILE A N 1
ATOM 872 C CA . ILE A 1 108 ? 0.050 -8.580 -2.522 1.00 95.75 108 ILE A CA 1
ATOM 873 C C . ILE A 1 108 ? 1.486 -8.329 -2.993 1.00 95.75 108 ILE A C 1
ATOM 875 O O . ILE A 1 108 ? 2.454 -8.675 -2.316 1.00 95.75 108 ILE A O 1
ATOM 879 N N . ALA A 1 109 ? 1.614 -7.680 -4.148 1.00 95.94 109 ALA A N 1
ATOM 880 C CA . ALA A 1 109 ? 2.891 -7.294 -4.730 1.00 95.94 109 ALA A CA 1
ATOM 881 C C . ALA A 1 109 ? 2.818 -5.862 -5.269 1.00 95.94 109 ALA A C 1
ATOM 883 O O . ALA A 1 109 ? 1.793 -5.440 -5.808 1.00 95.94 109 ALA A O 1
ATOM 884 N N . ILE A 1 110 ? 3.921 -5.129 -5.137 1.00 96.81 110 ILE A N 1
ATOM 885 C CA . ILE A 1 110 ? 4.080 -3.777 -5.678 1.00 96.81 110 ILE A CA 1
ATOM 886 C C . ILE A 1 110 ? 4.795 -3.882 -7.019 1.00 96.81 110 ILE A C 1
ATOM 888 O O . ILE A 1 110 ? 5.824 -4.550 -7.122 1.00 96.81 110 ILE A O 1
ATOM 892 N N . ASP A 1 111 ? 4.271 -3.215 -8.044 1.00 96.06 111 ASP A N 1
ATOM 893 C CA . ASP A 1 111 ? 5.006 -3.037 -9.288 1.00 96.06 111 ASP A CA 1
ATOM 894 C C . ASP A 1 111 ? 6.068 -1.951 -9.103 1.00 96.06 111 ASP A C 1
ATOM 896 O O . ASP A 1 111 ? 5.801 -0.752 -9.215 1.00 96.06 111 ASP A O 1
ATOM 900 N N . TRP A 1 112 ? 7.290 -2.390 -8.797 1.00 93.88 112 TRP A N 1
ATOM 901 C CA . TRP A 1 112 ? 8.444 -1.515 -8.584 1.00 93.88 112 TRP A CA 1
ATOM 902 C C . TRP A 1 112 ? 8.902 -0.767 -9.841 1.00 93.88 112 TRP A C 1
ATOM 904 O O . TRP A 1 112 ? 9.663 0.198 -9.725 1.00 93.88 112 TRP A O 1
ATOM 914 N N . ASN A 1 113 ? 8.463 -1.202 -11.026 1.00 92.50 113 ASN A N 1
ATOM 915 C CA . ASN A 1 113 ? 8.816 -0.561 -12.290 1.00 92.50 113 ASN A CA 1
ATOM 916 C C . ASN A 1 113 ? 7.899 0.621 -12.619 1.00 92.50 113 ASN A C 1
ATOM 918 O O . ASN A 1 113 ? 8.246 1.435 -13.475 1.00 92.50 113 ASN A O 1
ATOM 922 N N . ASP A 1 114 ? 6.766 0.739 -11.926 1.00 94.56 114 ASP A N 1
ATOM 923 C CA . ASP A 1 114 ? 5.779 1.789 -12.142 1.00 94.56 114 ASP A CA 1
ATOM 924 C C . ASP A 1 114 ? 5.698 2.747 -10.937 1.00 94.56 114 ASP A C 1
ATOM 926 O O . ASP A 1 114 ? 6.299 2.569 -9.873 1.00 94.56 114 ASP A O 1
ATOM 930 N N . SER A 1 115 ? 4.967 3.841 -11.108 1.00 95.81 115 SER A N 1
ATOM 931 C CA . SER A 1 115 ? 4.760 4.845 -10.081 1.00 95.81 115 SER A CA 1
ATOM 932 C C . SER A 1 115 ? 3.909 4.300 -8.938 1.00 95.81 115 SER A C 1
ATOM 934 O O . SER A 1 115 ? 2.770 3.882 -9.141 1.00 95.81 115 SER A O 1
ATOM 936 N N . LEU A 1 116 ? 4.399 4.443 -7.704 1.00 96.38 116 LEU A N 1
ATOM 937 C CA . LEU A 1 116 ? 3.616 4.164 -6.491 1.00 96.38 116 LEU A CA 1
ATOM 938 C C . LEU A 1 116 ? 2.360 5.046 -6.367 1.00 96.38 116 LEU A C 1
ATOM 940 O O . LEU A 1 116 ? 1.429 4.692 -5.657 1.00 96.38 116 LEU A O 1
ATOM 944 N N . ARG A 1 117 ? 2.342 6.216 -7.021 1.00 96.50 117 ARG A N 1
ATOM 945 C CA . ARG A 1 117 ? 1.272 7.219 -6.874 1.00 96.50 117 ARG A CA 1
ATOM 946 C C . ARG A 1 117 ? 0.304 7.276 -8.046 1.00 96.50 117 ARG A C 1
ATOM 948 O O . ARG A 1 117 ? -0.768 7.847 -7.894 1.00 96.50 117 ARG A O 1
ATOM 955 N N . ARG A 1 118 ? 0.709 6.778 -9.215 1.00 96.31 118 ARG A N 1
ATOM 956 C CA . ARG A 1 118 ? -0.038 6.957 -10.472 1.00 96.31 118 ARG A CA 1
ATOM 957 C C . ARG A 1 118 ? -0.444 5.648 -11.136 1.00 96.31 118 ARG A C 1
ATOM 959 O O . ARG A 1 118 ? -1.387 5.664 -11.914 1.00 96.31 118 ARG A O 1
ATOM 966 N N . SER A 1 119 ? 0.247 4.546 -10.843 1.00 96.69 119 SER A N 1
ATOM 967 C CA . SER A 1 119 ? -0.109 3.239 -11.393 1.00 96.69 119 SER A CA 1
ATOM 968 C C . SER A 1 119 ? -1.430 2.763 -10.788 1.00 96.69 119 SER A C 1
ATOM 970 O O . SER A 1 119 ? -1.510 2.715 -9.556 1.00 96.69 119 SER A O 1
ATOM 972 N N . PRO A 1 120 ? -2.444 2.382 -11.589 1.00 97.38 120 PRO A N 1
ATOM 973 C CA . PRO A 1 120 ? -3.693 1.855 -11.047 1.00 97.38 120 PRO A CA 1
ATOM 974 C C . PRO A 1 120 ? -3.447 0.646 -10.137 1.00 97.38 120 PRO A C 1
ATOM 976 O O . PRO A 1 120 ? -3.970 0.606 -9.025 1.00 97.38 120 PRO A O 1
ATOM 979 N N . TRP A 1 121 ? -2.575 -0.282 -10.555 1.00 97.69 121 TRP A N 1
ATOM 980 C CA . TRP A 1 121 ? -2.186 -1.444 -9.751 1.00 97.69 121 TRP A CA 1
ATOM 981 C C . TRP A 1 121 ? -1.623 -1.049 -8.380 1.00 97.69 121 TRP A C 1
ATOM 983 O O . TRP A 1 121 ? -2.094 -1.529 -7.349 1.00 97.69 121 TRP A O 1
ATOM 993 N N . ASN A 1 122 ? -0.618 -0.164 -8.349 1.00 97.94 122 ASN A N 1
ATOM 994 C CA . ASN A 1 122 ? 0.018 0.216 -7.083 1.00 97.94 122 ASN A CA 1
ATOM 995 C C . ASN A 1 122 ? -0.926 1.013 -6.185 1.00 97.94 122 ASN A C 1
ATOM 997 O O . ASN A 1 122 ? -0.867 0.853 -4.970 1.00 97.94 122 ASN A O 1
ATOM 1001 N N . ILE A 1 123 ? -1.791 1.855 -6.760 1.00 98.00 123 ILE A N 1
ATOM 1002 C CA . ILE A 1 123 ? -2.804 2.588 -5.997 1.00 98.00 123 ILE A CA 1
ATOM 1003 C C . ILE A 1 123 ? -3.713 1.601 -5.265 1.00 98.00 123 ILE A C 1
ATOM 1005 O O . ILE A 1 123 ? -3.883 1.731 -4.055 1.00 98.00 123 ILE A O 1
ATOM 1009 N N . GLU A 1 124 ? -4.234 0.599 -5.973 1.00 98.12 124 GLU A N 1
ATOM 1010 C CA . GLU A 1 124 ? -5.137 -0.388 -5.383 1.00 98.12 124 GLU A CA 1
ATOM 1011 C C . GLU A 1 124 ? -4.432 -1.247 -4.330 1.00 98.12 124 GLU A C 1
ATOM 1013 O O . GLU A 1 124 ? -4.920 -1.395 -3.210 1.00 98.12 124 GLU A O 1
ATOM 1018 N N . ALA A 1 125 ? -3.228 -1.735 -4.634 1.00 9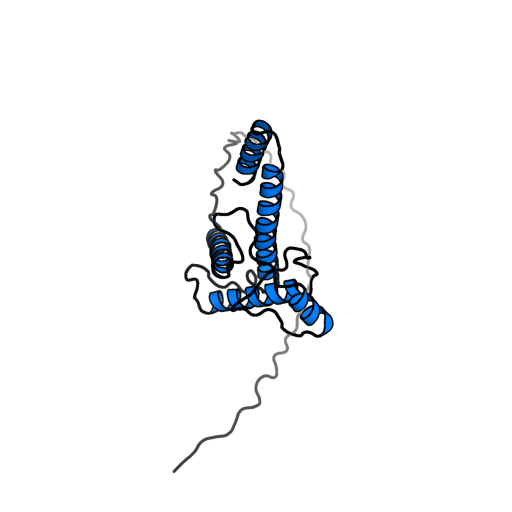8.06 125 ALA A N 1
ATOM 1019 C CA . ALA A 1 125 ? -2.424 -2.486 -3.677 1.00 98.06 125 ALA A CA 1
ATOM 1020 C C . ALA A 1 125 ? -2.162 -1.671 -2.392 1.00 98.06 125 ALA A C 1
ATOM 1022 O O . ALA A 1 125 ? -2.355 -2.162 -1.279 1.00 98.06 125 ALA A O 1
ATOM 1023 N N . ILE A 1 126 ? -1.767 -0.403 -2.517 1.00 98.31 126 ILE A N 1
ATOM 1024 C CA . ILE A 1 126 ? -1.508 0.458 -1.357 1.00 98.31 126 ILE A CA 1
ATOM 1025 C C . ILE A 1 126 ? -2.789 0.709 -0.557 1.00 98.31 126 ILE A C 1
ATOM 1027 O O . ILE A 1 126 ? -2.746 0.651 0.671 1.00 98.31 126 ILE A O 1
ATOM 1031 N N . ASN A 1 127 ? -3.925 0.936 -1.219 1.00 98.19 127 ASN A N 1
ATOM 1032 C CA . ASN A 1 127 ? -5.205 1.121 -0.536 1.00 98.19 127 ASN A CA 1
ATOM 1033 C C . ASN A 1 127 ? -5.573 -0.111 0.300 1.00 98.19 127 ASN A C 1
ATOM 1035 O O . ASN A 1 127 ? -5.918 0.030 1.473 1.00 98.19 127 ASN A O 1
ATOM 1039 N N . LEU A 1 128 ? -5.421 -1.316 -0.261 1.00 98.19 128 LEU A N 1
ATOM 1040 C CA . LEU A 1 128 ? -5.658 -2.564 0.466 1.00 98.19 128 LEU A CA 1
ATOM 1041 C C . LEU A 1 128 ? -4.775 -2.665 1.717 1.00 98.19 128 LEU A C 1
ATOM 1043 O O . LEU A 1 128 ? -5.283 -2.950 2.800 1.00 98.19 128 LEU A O 1
ATOM 1047 N N . LEU A 1 129 ? -3.472 -2.387 1.591 1.00 98.19 129 LEU A N 1
ATOM 1048 C CA . LEU A 1 129 ? -2.529 -2.416 2.719 1.00 98.19 129 LEU A CA 1
ATOM 1049 C C . LEU A 1 129 ? -2.917 -1.433 3.823 1.00 98.19 129 LEU A C 1
ATOM 1051 O O . LEU A 1 129 ? -2.839 -1.763 5.003 1.00 98.19 129 LEU A O 1
ATOM 1055 N N . VAL A 1 130 ? -3.304 -0.217 3.445 1.00 97.81 130 VAL A N 1
ATOM 1056 C CA . VAL A 1 130 ? -3.643 0.850 4.389 1.00 97.81 130 VAL A CA 1
ATOM 1057 C C . VAL A 1 130 ? -4.936 0.533 5.131 1.00 97.81 130 VAL A C 1
ATOM 1059 O O . VAL A 1 130 ? -4.981 0.683 6.351 1.00 97.81 130 VAL A O 1
ATOM 1062 N N . VAL A 1 131 ? -5.961 0.052 4.425 1.00 97.75 131 VAL A N 1
ATOM 1063 C CA . VAL A 1 131 ? -7.240 -0.342 5.032 1.00 97.75 131 VAL A CA 1
ATOM 1064 C C . VAL A 1 131 ? -7.045 -1.509 6.000 1.00 97.75 131 VAL A C 1
ATOM 1066 O O . VAL A 1 131 ? -7.511 -1.440 7.136 1.00 97.75 131 VAL A O 1
ATOM 1069 N N . ASP A 1 132 ? -6.310 -2.547 5.591 1.00 97.50 132 ASP A N 1
ATOM 1070 C CA . ASP A 1 132 ? -6.002 -3.706 6.439 1.00 97.50 132 ASP A CA 1
ATOM 1071 C C . ASP A 1 132 ? -5.190 -3.297 7.676 1.00 97.50 132 ASP A C 1
ATOM 1073 O O . ASP A 1 132 ? -5.512 -3.670 8.804 1.00 97.50 132 ASP A O 1
ATOM 1077 N N . PHE A 1 133 ? -4.167 -2.459 7.497 1.00 96.12 133 PHE A N 1
ATOM 1078 C CA . PHE A 1 133 ? -3.359 -1.966 8.608 1.00 96.12 133 PHE A CA 1
ATOM 1079 C C . PHE A 1 133 ? -4.170 -1.105 9.588 1.00 96.12 133 PHE A C 1
ATOM 1081 O O . PHE A 1 133 ? -4.071 -1.303 10.800 1.00 96.12 133 PHE A O 1
ATOM 1088 N N . GLN A 1 134 ? -5.008 -0.191 9.090 1.00 95.19 134 GLN A N 1
ATOM 1089 C CA . GLN A 1 134 ? -5.867 0.635 9.941 1.00 95.19 134 GLN A CA 1
ATOM 1090 C C . GLN A 1 134 ? -6.877 -0.224 10.714 1.00 95.19 134 GLN A C 1
ATOM 1092 O O . GLN A 1 134 ? -7.090 0.010 11.905 1.00 95.19 134 GLN A O 1
ATOM 1097 N N . ALA A 1 135 ? -7.467 -1.235 10.068 1.00 94.94 135 ALA A N 1
ATOM 1098 C CA . ALA A 1 135 ? -8.355 -2.186 10.727 1.00 94.94 135 ALA A CA 1
ATOM 1099 C C . ALA A 1 135 ? -7.634 -2.911 11.873 1.00 94.94 135 ALA A C 1
ATOM 1101 O O . ALA A 1 135 ? -8.151 -2.928 12.987 1.00 94.94 135 ALA A O 1
ATOM 1102 N N . ASN A 1 136 ? -6.407 -3.391 11.643 1.00 93.88 136 ASN A N 1
ATOM 1103 C CA . ASN A 1 136 ? -5.586 -4.045 12.667 1.00 93.88 136 ASN A CA 1
ATOM 1104 C C . ASN A 1 136 ? -5.258 -3.121 13.857 1.00 93.88 136 ASN A C 1
ATOM 1106 O O . ASN A 1 136 ? -5.218 -3.569 15.004 1.00 93.88 136 ASN A O 1
ATOM 1110 N N . ILE A 1 137 ? -5.047 -1.820 13.621 1.00 91.94 137 ILE A N 1
ATOM 1111 C CA . ILE A 1 137 ? -4.897 -0.843 14.713 1.00 91.94 137 ILE A CA 1
ATOM 1112 C C . ILE A 1 137 ? -6.211 -0.721 15.496 1.00 91.94 137 ILE A C 1
ATOM 1114 O O . ILE A 1 137 ? -6.205 -0.838 16.721 1.00 91.94 137 ILE A O 1
ATOM 1118 N N . LYS A 1 138 ? -7.340 -0.534 14.801 1.00 91.31 138 LYS A N 1
ATOM 1119 C CA . LYS A 1 138 ? -8.667 -0.366 15.418 1.00 91.31 138 LYS A CA 1
ATOM 1120 C C . LYS A 1 138 ? -9.104 -1.584 16.235 1.00 91.31 138 LYS A C 1
ATOM 1122 O O . LYS A 1 138 ? -9.742 -1.420 17.269 1.00 91.31 138 LYS A O 1
ATOM 1127 N N . THR A 1 139 ? -8.744 -2.794 15.811 1.00 91.62 139 THR A N 1
ATOM 1128 C CA . THR A 1 139 ? -9.038 -4.040 16.539 1.00 91.62 139 THR A CA 1
ATOM 1129 C C . THR A 1 139 ? -8.074 -4.317 17.693 1.00 91.62 139 THR A C 1
ATOM 1131 O O . THR A 1 139 ? -8.217 -5.330 18.373 1.00 91.62 139 THR A O 1
ATOM 1134 N N . GLY A 1 140 ? -7.085 -3.448 17.928 1.00 86.31 140 GLY A N 1
ATOM 1135 C CA . GLY A 1 140 ? -6.134 -3.591 19.029 1.00 86.31 140 GLY A CA 1
ATOM 1136 C C . GLY A 1 140 ? -5.023 -4.613 18.777 1.00 86.31 140 GLY A C 1
ATOM 1137 O O . GLY A 1 140 ? -4.358 -5.031 19.724 1.00 86.31 140 GLY A O 1
ATOM 1138 N N . SER A 1 141 ? -4.763 -5.000 17.522 1.00 87.81 141 SER A N 1
ATOM 1139 C CA . SER A 1 141 ? -3.655 -5.907 17.175 1.00 87.81 141 SER A CA 1
ATOM 1140 C C . SER A 1 141 ? -2.277 -5.303 17.488 1.00 87.81 141 SER A C 1
ATOM 1142 O O . SER A 1 141 ? -1.284 -6.027 17.574 1.00 87.81 141 SER A O 1
ATOM 1144 N N . TYR A 1 142 ? -2.215 -3.983 17.697 1.00 86.50 142 TYR A N 1
ATOM 1145 C CA . TYR A 1 142 ? -1.015 -3.235 18.063 1.00 86.50 142 TYR A CA 1
ATOM 1146 C C . TYR A 1 142 ? -1.216 -2.499 19.394 1.00 86.50 142 TYR A C 1
ATOM 1148 O O . TYR A 1 142 ? -1.542 -1.317 19.421 1.00 86.50 142 TYR A O 1
ATOM 1156 N N . ALA A 1 143 ? -0.985 -3.196 20.511 1.00 79.94 143 ALA A N 1
ATOM 1157 C CA . ALA A 1 143 ? -1.284 -2.706 21.865 1.00 79.94 143 ALA A CA 1
ATOM 1158 C C . ALA A 1 143 ? -0.619 -1.366 22.253 1.00 79.94 143 ALA A C 1
ATOM 1160 O O . ALA A 1 143 ? -1.097 -0.689 23.159 1.00 79.94 143 ALA A O 1
ATOM 1161 N N . SER A 1 144 ? 0.479 -0.973 21.598 1.00 82.75 144 SER A N 1
ATOM 1162 C CA . SER A 1 144 ? 1.187 0.289 21.878 1.00 82.75 144 SER A CA 1
ATOM 1163 C C . SER A 1 144 ? 0.796 1.442 20.943 1.00 82.75 144 SER A C 1
ATOM 1165 O O . SER A 1 144 ? 1.393 2.515 21.023 1.00 82.75 144 SER A O 1
ATOM 1167 N N . VAL A 1 145 ? -0.181 1.238 20.053 1.00 83.38 145 VAL A N 1
ATOM 1168 C CA . VAL A 1 145 ? -0.713 2.265 19.149 1.00 83.38 145 VAL A CA 1
ATOM 1169 C C . VAL A 1 145 ? -2.158 2.542 19.537 1.00 83.38 145 VAL A C 1
ATOM 1171 O O . VAL A 1 145 ? -3.027 1.689 19.390 1.00 83.38 145 VAL A O 1
ATOM 1174 N N . ILE A 1 146 ? -2.416 3.750 20.029 1.00 84.31 146 ILE A N 1
ATOM 1175 C CA . ILE A 1 146 ? -3.779 4.236 20.249 1.00 84.31 146 ILE A CA 1
ATOM 1176 C C . ILE A 1 146 ? -4.257 4.819 18.923 1.00 84.31 146 ILE A C 1
ATOM 1178 O O . ILE A 1 146 ? -3.580 5.686 18.372 1.00 84.31 146 ILE A O 1
ATOM 1182 N N . PHE A 1 147 ? -5.387 4.331 18.411 1.00 85.88 147 PHE A N 1
ATOM 1183 C CA . PHE A 1 147 ? -5.980 4.878 17.194 1.00 85.88 147 PHE A CA 1
ATOM 1184 C C . PHE A 1 147 ? -6.376 6.342 17.417 1.00 85.88 147 PHE A C 1
ATOM 1186 O O . PHE A 1 147 ? -7.139 6.648 18.333 1.00 85.88 147 PHE A O 1
ATOM 1193 N N . ASP A 1 148 ? -5.851 7.222 16.573 1.00 86.44 148 ASP A N 1
ATOM 1194 C CA . ASP A 1 148 ? -6.165 8.648 16.529 1.00 86.44 148 ASP A CA 1
ATOM 1195 C C . ASP A 1 148 ? -6.760 8.928 15.147 1.00 86.44 148 ASP A C 1
ATOM 1197 O O . ASP A 1 148 ? -6.074 8.765 14.141 1.00 86.44 148 ASP A O 1
ATOM 1201 N N . GLU A 1 149 ? -8.048 9.263 15.081 1.00 86.75 149 GLU A N 1
ATOM 1202 C CA . GLU A 1 149 ? -8.757 9.421 13.806 1.00 86.75 149 GLU A CA 1
ATOM 1203 C C . GLU A 1 149 ? -8.222 10.596 12.979 1.00 86.75 149 GLU A C 1
ATOM 1205 O O . GLU A 1 149 ? -8.128 10.482 11.755 1.00 86.75 149 GLU A O 1
ATOM 1210 N N . ASP A 1 150 ? -7.790 11.671 13.640 1.00 81.75 150 ASP A N 1
ATOM 1211 C CA . ASP A 1 150 ? -7.266 12.861 12.974 1.00 81.75 150 ASP A CA 1
ATOM 1212 C C . ASP A 1 150 ? -5.890 12.577 12.360 1.00 81.75 150 ASP A C 1
ATOM 1214 O O . ASP A 1 150 ? -5.609 13.006 11.243 1.00 81.75 150 ASP A O 1
ATOM 1218 N N . MET A 1 151 ? -5.042 11.817 13.064 1.00 80.38 151 MET A N 1
ATOM 1219 C CA . MET A 1 151 ? -3.660 11.532 12.646 1.00 80.38 151 MET A CA 1
ATOM 1220 C C . MET A 1 151 ? -3.470 10.213 11.880 1.00 80.38 151 MET A C 1
ATOM 1222 O O . MET A 1 151 ? -2.416 9.993 11.281 1.00 80.38 151 MET A O 1
ATOM 1226 N N . MET A 1 152 ? -4.430 9.291 11.955 1.00 88.81 152 MET A N 1
ATOM 1227 C CA . MET A 1 152 ? -4.375 7.962 11.329 1.00 88.81 152 MET A CA 1
ATOM 1228 C C . MET A 1 152 ? -5.522 7.763 10.338 1.00 88.81 152 MET A C 1
ATOM 1230 O O . MET A 1 152 ? -6.018 6.643 10.159 1.00 88.81 152 MET A O 1
ATOM 1234 N N . ASN A 1 153 ? -5.950 8.846 9.688 1.00 92.50 153 ASN A N 1
ATOM 1235 C CA . ASN A 1 153 ? -6.846 8.771 8.545 1.00 92.50 153 ASN A CA 1
ATOM 1236 C C . ASN A 1 153 ? -6.170 8.021 7.373 1.00 92.50 153 ASN A C 1
ATOM 1238 O O . ASN A 1 153 ? -4.959 7.775 7.357 1.00 92.50 153 ASN A O 1
ATOM 1242 N N . LEU A 1 154 ? -6.977 7.587 6.403 1.00 95.25 154 LEU A N 1
ATOM 1243 C CA . LEU A 1 154 ? -6.488 6.745 5.308 1.00 95.25 154 LEU A CA 1
ATOM 1244 C C . LEU A 1 154 ? -5.485 7.476 4.407 1.00 95.25 154 LEU A C 1
ATOM 1246 O O . LEU A 1 154 ? -4.577 6.830 3.886 1.00 95.25 154 LEU A O 1
ATOM 1250 N N . ASP A 1 155 ? -5.607 8.794 4.253 1.00 95.19 155 ASP A N 1
ATOM 1251 C CA . ASP A 1 155 ? -4.706 9.580 3.412 1.00 95.19 155 ASP A CA 1
ATOM 1252 C C . ASP A 1 155 ? -3.310 9.677 4.041 1.00 95.19 155 ASP A C 1
ATOM 1254 O O . ASP A 1 155 ? -2.315 9.370 3.381 1.00 95.19 155 ASP A O 1
ATOM 1258 N N . ASP A 1 156 ? -3.223 9.973 5.338 1.00 94.00 156 ASP A N 1
ATOM 1259 C CA . ASP A 1 156 ? -1.948 10.029 6.062 1.00 94.00 156 ASP A CA 1
ATOM 1260 C C . ASP A 1 156 ? -1.263 8.660 6.119 1.00 94.00 156 ASP A C 1
ATOM 1262 O O . ASP A 1 156 ? -0.052 8.536 5.902 1.00 94.00 156 ASP A O 1
ATOM 1266 N N . LEU A 1 157 ? -2.034 7.592 6.347 1.00 95.81 157 LEU A N 1
ATOM 1267 C CA . LEU A 1 157 ? -1.500 6.231 6.313 1.00 95.81 157 LEU A CA 1
ATOM 1268 C C . LEU A 1 157 ? -1.041 5.831 4.905 1.00 95.81 157 LEU A C 1
ATOM 1270 O O . LEU A 1 157 ? -0.037 5.127 4.761 1.00 95.81 157 LEU A O 1
ATOM 1274 N N . ARG A 1 158 ? -1.725 6.294 3.856 1.00 97.69 158 ARG A N 1
ATOM 1275 C CA . ARG A 1 158 ? -1.315 6.077 2.466 1.00 97.69 158 ARG A CA 1
ATOM 1276 C C . ARG A 1 158 ? -0.005 6.782 2.149 1.00 97.69 158 ARG A C 1
ATOM 1278 O O . ARG A 1 158 ? 0.895 6.146 1.594 1.00 97.69 158 ARG A O 1
ATOM 1285 N N . GLU A 1 159 ? 0.142 8.041 2.544 1.00 96.56 159 GLU A N 1
ATOM 1286 C CA . GLU A 1 159 ? 1.401 8.779 2.411 1.00 96.56 159 GLU A CA 1
ATOM 1287 C C . GLU A 1 159 ? 2.540 8.079 3.157 1.00 96.56 159 GLU A C 1
ATOM 1289 O O . GLU A 1 159 ? 3.613 7.841 2.591 1.00 96.56 159 GLU A O 1
ATOM 1294 N N . LEU A 1 160 ? 2.280 7.636 4.389 1.00 95.25 160 LEU A N 1
ATOM 1295 C CA . LEU A 1 160 ? 3.240 6.890 5.196 1.00 95.25 160 LEU A CA 1
ATOM 1296 C C . LEU A 1 160 ? 3.647 5.556 4.544 1.00 95.25 160 LEU A C 1
ATOM 1298 O O . LEU A 1 160 ? 4.824 5.179 4.577 1.00 95.25 160 LEU A O 1
ATOM 1302 N N . CYS A 1 161 ? 2.698 4.846 3.932 1.00 96.88 161 CYS A N 1
ATOM 1303 C CA . CYS A 1 161 ? 2.955 3.614 3.190 1.00 96.88 161 CYS A CA 1
ATOM 1304 C C . CYS A 1 161 ? 3.875 3.875 1.989 1.00 96.88 161 CYS A C 1
ATOM 1306 O O . CYS A 1 161 ? 4.919 3.228 1.848 1.00 96.88 161 CYS A O 1
ATOM 1308 N N . ILE A 1 162 ? 3.532 4.870 1.163 1.00 97.06 162 ILE A N 1
ATOM 1309 C CA . ILE A 1 162 ? 4.312 5.263 -0.018 1.00 97.06 162 ILE A CA 1
ATOM 1310 C C . ILE A 1 162 ? 5.734 5.647 0.383 1.00 97.06 162 ILE A C 1
ATOM 1312 O O . ILE A 1 162 ? 6.693 5.212 -0.255 1.00 97.06 162 ILE A O 1
ATOM 1316 N N . ASP A 1 163 ? 5.891 6.425 1.451 1.00 95.50 163 ASP A N 1
ATOM 1317 C CA . ASP A 1 163 ? 7.199 6.845 1.938 1.00 95.50 163 ASP A CA 1
ATOM 1318 C C . ASP A 1 163 ? 8.073 5.660 2.360 1.00 95.50 163 ASP A C 1
ATOM 1320 O O . ASP A 1 163 ? 9.267 5.630 2.038 1.00 95.50 163 ASP A O 1
ATOM 1324 N N . LYS A 1 164 ? 7.494 4.656 3.028 1.00 93.69 164 LYS A N 1
ATOM 1325 C CA . LYS A 1 164 ? 8.209 3.426 3.406 1.00 93.69 164 LYS A CA 1
ATOM 1326 C C . LYS A 1 164 ? 8.609 2.606 2.178 1.00 93.69 164 LYS A C 1
ATOM 1328 O O . LYS A 1 164 ? 9.776 2.232 2.066 1.00 93.69 164 LYS A O 1
ATOM 1333 N N . LEU A 1 165 ? 7.691 2.381 1.237 1.00 94.88 165 LEU A N 1
ATOM 1334 C CA . LEU A 1 165 ? 7.970 1.644 -0.003 1.00 94.88 165 LEU A CA 1
ATOM 1335 C C . LEU A 1 165 ? 9.025 2.357 -0.864 1.00 94.88 165 LEU A C 1
ATOM 1337 O O . LEU A 1 165 ? 9.946 1.725 -1.386 1.00 94.88 165 LEU A O 1
ATOM 1341 N N . ARG A 1 166 ? 8.959 3.692 -0.954 1.00 93.31 166 ARG A N 1
ATOM 1342 C CA . ARG A 1 166 ? 9.943 4.513 -1.674 1.00 93.31 166 ARG A CA 1
ATOM 1343 C C . ARG A 1 166 ? 11.341 4.367 -1.082 1.00 93.31 166 ARG A C 1
ATOM 1345 O O . ARG A 1 166 ? 12.298 4.252 -1.844 1.00 93.31 166 ARG A O 1
ATOM 1352 N N . ARG A 1 167 ? 11.479 4.363 0.250 1.00 89.31 167 ARG A N 1
ATOM 1353 C CA . ARG A 1 167 ? 12.782 4.160 0.911 1.00 89.31 167 ARG A CA 1
ATOM 1354 C C . ARG A 1 167 ? 13.386 2.806 0.544 1.00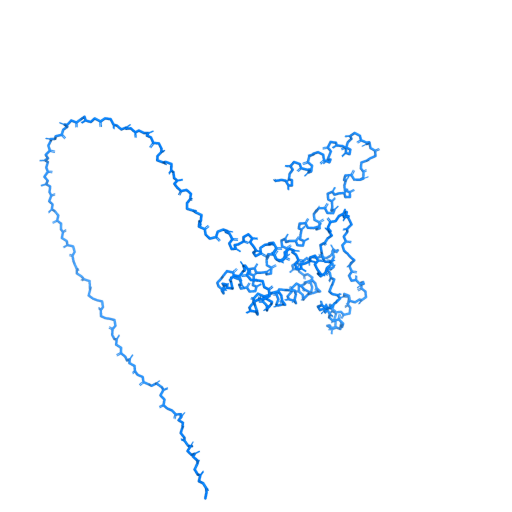 89.31 167 ARG A C 1
ATOM 1356 O O . ARG A 1 167 ? 14.570 2.758 0.229 1.00 89.31 167 ARG A O 1
ATOM 1363 N N . THR A 1 168 ? 12.581 1.745 0.486 1.00 85.62 168 THR A N 1
ATOM 1364 C CA . THR A 1 168 ? 13.038 0.418 0.036 1.00 85.62 168 THR A CA 1
ATOM 1365 C C . THR A 1 168 ? 13.498 0.432 -1.419 1.00 85.62 168 THR A C 1
ATOM 1367 O O . THR A 1 168 ? 14.589 -0.050 -1.723 1.00 85.62 168 THR A O 1
ATOM 1370 N N . HIS A 1 169 ? 12.729 1.056 -2.315 1.00 87.38 169 HIS A N 1
ATOM 1371 C CA . HIS A 1 169 ? 13.134 1.193 -3.715 1.00 87.38 169 HIS A CA 1
ATOM 1372 C C . HIS A 1 169 ? 14.433 2.000 -3.868 1.00 87.38 169 HIS A C 1
ATOM 1374 O O . HIS A 1 169 ? 15.322 1.625 -4.635 1.00 87.38 169 HIS A O 1
ATOM 1380 N N . GLN A 1 170 ? 14.590 3.080 -3.102 1.00 86.00 170 GLN A N 1
ATOM 1381 C CA . GLN A 1 170 ? 15.801 3.892 -3.140 1.00 86.00 170 GLN A CA 1
ATOM 1382 C C . GLN A 1 170 ? 17.019 3.148 -2.578 1.00 86.00 170 GLN A C 1
ATOM 1384 O O . GLN A 1 170 ? 18.092 3.219 -3.176 1.00 86.00 170 GLN A O 1
ATOM 1389 N N . ALA A 1 171 ? 16.860 2.419 -1.470 1.00 83.00 171 ALA A N 1
ATOM 1390 C CA . ALA A 1 171 ? 17.923 1.605 -0.888 1.00 83.00 171 ALA A CA 1
ATOM 1391 C C . ALA A 1 171 ? 18.433 0.565 -1.896 1.00 83.00 171 ALA A C 1
ATOM 1393 O O . ALA A 1 171 ? 19.639 0.467 -2.110 1.00 83.00 171 ALA A O 1
ATOM 1394 N N . HIS A 1 172 ? 17.523 -0.120 -2.599 1.00 82.25 172 HIS A N 1
ATOM 1395 C CA . HIS A 1 172 ? 17.886 -1.028 -3.687 1.00 82.25 172 HIS A CA 1
ATOM 1396 C C . HIS A 1 172 ? 18.678 -0.320 -4.791 1.00 82.25 172 HIS A C 1
ATOM 1398 O O . HIS A 1 172 ? 19.772 -0.749 -5.143 1.00 82.25 172 HIS A O 1
ATOM 1404 N N . ARG A 1 173 ? 18.163 0.801 -5.319 1.00 80.94 173 ARG A N 1
ATOM 1405 C CA . ARG A 1 173 ? 18.849 1.562 -6.380 1.00 80.94 173 ARG A CA 1
ATOM 1406 C C . ARG A 1 173 ? 20.247 2.009 -5.965 1.00 80.94 173 ARG A C 1
ATOM 1408 O O . ARG A 1 173 ? 21.148 2.021 -6.797 1.00 80.94 173 ARG A O 1
ATOM 1415 N N . ASN A 1 174 ? 20.428 2.393 -4.705 1.00 80.00 174 ASN A N 1
ATOM 1416 C CA . ASN A 1 174 ? 21.731 2.789 -4.186 1.00 80.00 174 ASN A CA 1
ATOM 1417 C C . ASN A 1 174 ? 22.679 1.587 -4.106 1.00 80.00 174 ASN A C 1
ATOM 1419 O O . ASN A 1 174 ? 23.800 1.684 -4.593 1.00 80.00 174 ASN A O 1
ATOM 1423 N N . HIS A 1 175 ? 22.218 0.442 -3.597 1.00 73.88 175 HIS A N 1
ATOM 1424 C CA . HIS A 1 175 ? 23.011 -0.788 -3.584 1.00 73.88 175 HIS A CA 1
ATOM 1425 C C . HIS A 1 175 ? 23.423 -1.244 -4.988 1.00 73.88 175 HIS A C 1
ATOM 1427 O O . HIS A 1 175 ? 24.602 -1.500 -5.207 1.00 73.88 175 HIS A O 1
ATOM 1433 N N . SER A 1 176 ? 22.505 -1.263 -5.961 1.00 75.00 176 SER A N 1
ATOM 1434 C CA . SER A 1 176 ? 22.842 -1.648 -7.340 1.00 75.00 176 SER A CA 1
ATOM 1435 C C . SER A 1 176 ? 23.868 -0.706 -7.981 1.00 75.00 176 SER A C 1
ATOM 1437 O O . SER A 1 176 ? 24.716 -1.153 -8.747 1.00 75.00 176 SER A O 1
ATOM 1439 N N . LYS A 1 177 ? 23.832 0.597 -7.663 1.00 74.94 177 LYS A N 1
ATOM 1440 C CA . LYS A 1 177 ? 24.860 1.553 -8.114 1.00 74.94 177 LYS A CA 1
ATOM 1441 C C . LYS A 1 177 ? 26.222 1.254 -7.493 1.00 74.94 177 LYS A C 1
ATOM 1443 O O . LYS A 1 177 ? 27.221 1.303 -8.198 1.00 74.94 177 LYS A O 1
ATOM 1448 N N . ILE A 1 178 ? 26.249 0.933 -6.199 1.00 69.75 178 ILE A N 1
ATOM 1449 C CA . ILE A 1 178 ? 27.475 0.587 -5.469 1.00 69.75 178 ILE A CA 1
ATOM 1450 C C . ILE A 1 178 ? 28.100 -0.703 -6.029 1.00 69.75 178 ILE A C 1
ATOM 1452 O O . ILE A 1 178 ? 29.315 -0.800 -6.171 1.00 69.75 178 ILE A O 1
ATOM 1456 N N . GLU A 1 179 ? 27.282 -1.691 -6.389 1.00 64.94 179 GLU A N 1
ATOM 1457 C CA . GLU A 1 179 ? 27.753 -2.942 -7.002 1.00 64.94 179 GLU A CA 1
ATOM 1458 C C . GLU A 1 179 ? 28.228 -2.776 -8.451 1.00 64.94 179 GLU A C 1
ATOM 1460 O O . GLU A 1 179 ? 29.014 -3.589 -8.929 1.00 64.94 179 GLU A O 1
ATOM 1465 N N . GLY A 1 180 ? 27.791 -1.715 -9.135 1.00 63.75 180 GLY A N 1
ATOM 1466 C CA . GLY A 1 180 ? 28.224 -1.381 -10.491 1.00 63.75 180 GLY A CA 1
ATOM 1467 C C . GLY A 1 180 ? 29.629 -0.777 -10.585 1.00 63.75 180 GLY A C 1
ATOM 1468 O O . GLY A 1 180 ? 30.150 -0.655 -11.694 1.00 63.75 180 GLY A O 1
ATOM 1469 N N . PHE A 1 181 ? 30.261 -0.404 -9.465 1.00 64.50 181 PHE A N 1
ATOM 1470 C CA . PHE A 1 181 ? 31.650 0.057 -9.478 1.00 64.50 181 PHE A CA 1
ATOM 1471 C C . PHE A 1 181 ? 32.594 -1.123 -9.728 1.00 64.50 181 PHE A C 1
ATOM 1473 O O . PHE A 1 181 ? 32.684 -2.054 -8.928 1.00 64.50 181 PHE A O 1
ATOM 1480 N N . ALA A 1 182 ? 33.333 -1.064 -10.839 1.00 60.66 182 ALA A N 1
ATOM 1481 C CA . ALA A 1 182 ? 34.331 -2.071 -11.198 1.00 60.66 182 ALA A CA 1
ATOM 1482 C C . ALA A 1 182 ? 35.563 -2.045 -10.271 1.00 60.66 182 ALA A C 1
ATOM 1484 O O . ALA A 1 182 ? 36.284 -3.037 -10.172 1.00 60.66 182 ALA A O 1
ATOM 1485 N N . ASN A 1 183 ? 35.806 -0.920 -9.591 1.00 71.75 183 ASN A N 1
ATOM 1486 C CA . ASN A 1 183 ? 36.930 -0.730 -8.684 1.00 71.75 183 ASN A CA 1
ATOM 1487 C C . ASN A 1 183 ? 36.519 -1.012 -7.219 1.00 71.75 183 ASN A C 1
ATOM 1489 O O . ASN A 1 183 ? 35.634 -0.328 -6.692 1.00 71.75 183 ASN A O 1
ATOM 1493 N N . PRO A 1 184 ? 37.179 -1.957 -6.519 1.00 69.69 184 PRO A N 1
ATOM 1494 C CA . PRO A 1 184 ? 36.909 -2.261 -5.112 1.00 69.69 184 PRO A CA 1
ATOM 1495 C C . PRO A 1 184 ? 37.006 -1.050 -4.173 1.00 69.69 184 PRO A C 1
ATOM 1497 O O . PRO A 1 184 ? 36.227 -0.949 -3.226 1.00 69.69 184 PRO A O 1
ATOM 1500 N N . GLN A 1 185 ? 37.909 -0.105 -4.453 1.00 71.19 185 GLN A N 1
ATOM 1501 C CA . GLN A 1 185 ? 38.115 1.073 -3.607 1.00 71.19 185 GLN A CA 1
ATOM 1502 C C . GLN A 1 185 ? 36.999 2.116 -3.769 1.00 71.19 185 GLN A C 1
ATOM 1504 O O . GLN A 1 185 ? 36.585 2.755 -2.803 1.00 71.19 185 GLN A O 1
ATOM 1509 N N . GLU A 1 186 ? 36.451 2.257 -4.978 1.00 70.31 186 GLU A N 1
ATOM 1510 C CA . GLU A 1 186 ? 35.279 3.107 -5.231 1.00 70.31 186 GLU A CA 1
ATOM 1511 C C . GLU A 1 186 ? 34.028 2.531 -4.557 1.00 70.31 186 GLU A C 1
ATOM 1513 O O . GLU A 1 186 ? 33.228 3.273 -3.984 1.00 70.31 186 GLU A O 1
ATOM 1518 N N . ARG A 1 187 ? 33.902 1.198 -4.545 1.00 66.31 187 ARG A N 1
ATOM 1519 C CA . ARG A 1 187 ? 32.823 0.490 -3.852 1.00 66.31 187 ARG A CA 1
ATOM 1520 C C . ARG A 1 187 ? 32.876 0.687 -2.334 1.00 66.31 187 ARG A C 1
ATOM 1522 O O . ARG A 1 187 ? 31.831 0.912 -1.721 1.00 66.31 187 ARG A O 1
ATOM 1529 N N . GLU A 1 188 ? 34.057 0.618 -1.723 1.00 71.44 188 GLU A N 1
ATOM 1530 C CA . GLU A 1 188 ? 34.235 0.829 -0.279 1.00 71.44 188 GLU A CA 1
ATOM 1531 C C . GLU A 1 188 ? 33.894 2.271 0.128 1.00 71.44 188 GLU A C 1
ATOM 1533 O O . GLU A 1 188 ? 33.083 2.485 1.033 1.00 71.44 188 GLU A O 1
ATOM 1538 N N . ASN A 1 189 ? 34.394 3.260 -0.620 1.00 73.00 189 ASN A N 1
ATOM 1539 C CA . ASN A 1 189 ? 34.084 4.674 -0.392 1.00 73.00 189 ASN A CA 1
ATOM 1540 C C . ASN A 1 189 ? 32.578 4.966 -0.519 1.00 73.00 189 ASN A C 1
ATOM 1542 O O . ASN A 1 189 ? 31.996 5.619 0.350 1.00 73.00 189 ASN A O 1
ATOM 1546 N N . ALA A 1 190 ? 31.920 4.426 -1.551 1.00 69.00 190 ALA A N 1
ATOM 1547 C CA . ALA A 1 190 ? 30.482 4.597 -1.751 1.00 69.00 190 ALA A CA 1
ATOM 1548 C C . ALA A 1 190 ? 29.640 3.887 -0.671 1.00 69.00 190 ALA A C 1
ATOM 1550 O O . ALA A 1 190 ? 28.578 4.380 -0.284 1.00 69.00 190 ALA A O 1
ATOM 1551 N N . THR A 1 191 ? 30.117 2.753 -0.143 1.00 70.56 191 THR A N 1
ATOM 1552 C CA . THR A 1 191 ? 29.461 2.034 0.963 1.00 70.56 191 THR A CA 1
ATOM 1553 C C . THR A 1 191 ? 29.546 2.830 2.270 1.00 70.56 191 THR A C 1
ATOM 1555 O O . THR A 1 191 ? 28.535 2.981 2.959 1.00 70.56 191 THR A O 1
ATOM 1558 N N . CYS A 1 192 ? 30.713 3.404 2.584 1.00 69.50 192 CYS A N 1
ATOM 1559 C CA . CYS A 1 192 ? 30.911 4.277 3.747 1.00 69.50 192 CYS A CA 1
ATOM 1560 C C . CYS A 1 192 ? 30.068 5.563 3.674 1.00 69.50 192 CYS A C 1
ATOM 1562 O O . CYS A 1 192 ? 29.467 5.973 4.673 1.00 69.50 192 CYS A O 1
ATOM 1564 N N . GLU A 1 193 ? 29.956 6.177 2.491 1.00 71.12 193 GLU A N 1
ATOM 1565 C CA . GLU A 1 193 ? 29.101 7.353 2.281 1.00 71.12 193 GLU A CA 1
ATOM 1566 C C . GLU A 1 193 ? 27.610 7.006 2.452 1.00 71.12 193 GLU A C 1
ATOM 1568 O O . GLU A 1 193 ? 26.853 7.755 3.074 1.00 71.12 193 GLU A O 1
ATOM 1573 N N . PHE A 1 194 ? 27.181 5.841 1.956 1.00 63.81 194 PHE A N 1
ATOM 1574 C CA . PHE A 1 194 ? 25.802 5.371 2.099 1.00 63.81 194 PHE A CA 1
ATOM 1575 C C . PHE A 1 194 ? 25.428 5.053 3.557 1.00 63.81 194 PHE A C 1
ATOM 1577 O O . PHE A 1 194 ? 24.341 5.433 4.006 1.00 63.81 194 PHE A O 1
ATOM 1584 N N . ALA A 1 195 ? 26.327 4.417 4.315 1.00 66.75 195 ALA A N 1
ATOM 1585 C CA . ALA A 1 195 ? 26.120 4.123 5.735 1.00 66.75 195 ALA A CA 1
ATOM 1586 C C . ALA A 1 195 ? 25.970 5.407 6.573 1.00 66.75 195 ALA A C 1
ATOM 1588 O O . ALA A 1 195 ? 25.090 5.495 7.430 1.00 66.75 195 ALA A O 1
ATOM 1589 N N . SER A 1 196 ? 26.759 6.436 6.254 1.00 64.12 196 SER A N 1
ATOM 1590 C CA . SER A 1 196 ? 26.738 7.737 6.940 1.00 64.12 196 SER A CA 1
ATOM 1591 C C . SER A 1 196 ? 25.456 8.545 6.695 1.00 64.12 196 SER A C 1
ATOM 1593 O O . SER A 1 196 ? 25.074 9.356 7.529 1.00 64.12 196 SER A O 1
ATOM 1595 N N . ARG A 1 197 ? 24.774 8.334 5.559 1.00 58.03 197 ARG A N 1
ATOM 1596 C CA . ARG A 1 197 ? 23.513 9.022 5.204 1.00 58.03 197 ARG A CA 1
ATOM 1597 C C . ARG A 1 197 ? 22.250 8.321 5.701 1.00 58.03 197 ARG A C 1
ATOM 1599 O O . ARG A 1 197 ? 21.164 8.884 5.589 1.00 58.03 197 ARG A O 1
ATOM 1606 N N . SER A 1 198 ? 22.386 7.083 6.165 1.00 49.97 198 SER A N 1
ATOM 1607 C CA . SER A 1 198 ? 21.266 6.232 6.580 1.00 49.97 198 SER A CA 1
ATOM 1608 C C . SER A 1 198 ? 21.089 6.172 8.104 1.00 49.97 198 SER A C 1
ATOM 1610 O O . SER A 1 198 ? 20.195 5.460 8.563 1.00 49.97 198 SER A O 1
ATOM 1612 N N . SER A 1 199 ? 21.936 6.887 8.861 1.00 44.22 199 SER A N 1
ATOM 1613 C CA . SER A 1 199 ? 21.876 7.033 10.326 1.00 44.22 199 SER A CA 1
ATOM 1614 C C . SER A 1 199 ? 21.135 8.295 10.752 1.00 44.22 199 SER A C 1
ATOM 1616 O O . SER A 1 199 ? 21.225 9.303 10.017 1.00 44.22 199 SER A O 1
#